Protein AF-D8PNC5-F1 (afdb_monomer)

Sequence (239 aa):
MPSDFATILNPPLTDLEAVNILLRLKHMPLAPPQSQLDAPGQLRAMQMARAQPPPPVHVPRRNAICVPRINTHKDLEIFAQPDPPCATQPIPSGVDLRALTRHYRLGPDAQELIYVRPPQEPPCQCIIETGGPCGLILADHEHLHAPRFGRGCPWEGCTFVLANDCMDTPQFFMDLHLKAMHFYDEPLCPLCYCSLLAAPPERRMLSLLEHYQSGWCTGLAKHAITHGLPVPKPRMPQA

Radius of gyration: 23.27 Å; Cα contacts (8 Å, |Δi|>4): 288; chains: 1; bounding box: 69×46×71 Å

Structure (mmCIF, N/CA/C/O backbone):
data_AF-D8PNC5-F1
#
_entry.id   AF-D8PNC5-F1
#
loop_
_atom_site.group_PDB
_atom_site.id
_atom_site.type_symbol
_atom_site.label_atom_id
_atom_site.label_alt_id
_atom_site.label_comp_id
_atom_site.label_asym_id
_atom_site.label_entity_id
_atom_site.label_seq_id
_atom_site.pdbx_PDB_ins_code
_atom_site.Cartn_x
_atom_site.Cartn_y
_atom_site.Cartn_z
_atom_site.occupancy
_atom_site.B_iso_or_equiv
_atom_site.auth_seq_id
_atom_site.auth_comp_id
_atom_site.auth_asym_id
_atom_site.auth_atom_id
_atom_site.pdbx_PDB_model_num
ATOM 1 N N . MET A 1 1 ? 44.791 -25.370 14.348 1.00 40.78 1 MET A N 1
ATOM 2 C CA . MET A 1 1 ? 44.468 -23.966 14.669 1.00 40.78 1 MET A CA 1
ATOM 3 C C . MET A 1 1 ? 43.448 -23.472 13.645 1.00 40.78 1 MET A C 1
ATOM 5 O O . MET A 1 1 ? 43.876 -23.022 12.590 1.00 40.78 1 MET A O 1
ATOM 9 N N . PRO A 1 2 ? 42.132 -23.648 13.857 1.00 38.38 2 PRO A N 1
ATOM 10 C CA . PRO A 1 2 ? 41.127 -23.025 13.005 1.00 38.38 2 PRO A CA 1
ATOM 11 C C . PRO A 1 2 ? 40.776 -21.638 13.561 1.00 38.38 2 PRO A C 1
ATOM 13 O O . PRO A 1 2 ? 40.614 -21.473 14.768 1.00 38.38 2 PRO A O 1
ATOM 16 N N . SER A 1 3 ? 40.718 -20.643 12.678 1.00 33.50 3 SER A N 1
ATOM 17 C CA . SER A 1 3 ? 40.223 -19.301 12.981 1.00 33.50 3 SER A CA 1
ATOM 18 C C . SER A 1 3 ? 38.772 -19.231 12.523 1.00 33.50 3 SER A C 1
ATOM 20 O O . SER A 1 3 ? 38.508 -19.224 11.322 1.00 33.50 3 SER A O 1
ATOM 22 N N . ASP A 1 4 ? 37.853 -19.192 13.481 1.00 35.78 4 ASP A N 1
ATOM 23 C CA . ASP A 1 4 ? 36.434 -18.932 13.259 1.00 35.78 4 ASP A CA 1
ATOM 24 C C . ASP A 1 4 ? 36.238 -17.455 12.886 1.00 35.78 4 ASP A C 1
ATOM 26 O O . ASP A 1 4 ? 36.445 -16.563 13.708 1.00 35.78 4 ASP A O 1
ATOM 30 N N . PHE A 1 5 ? 35.826 -17.184 11.647 1.00 32.00 5 PHE A N 1
ATOM 31 C CA . PHE A 1 5 ? 35.204 -15.913 11.281 1.00 32.00 5 PHE A CA 1
ATOM 32 C C . PHE A 1 5 ? 33.698 -16.140 11.189 1.00 32.00 5 PHE A C 1
ATOM 34 O O . PHE A 1 5 ? 33.184 -16.665 10.204 1.00 32.00 5 PHE A O 1
ATOM 41 N N . ALA A 1 6 ? 32.989 -15.746 12.244 1.00 29.88 6 ALA A N 1
ATOM 42 C CA . ALA A 1 6 ? 31.545 -15.611 12.220 1.00 29.88 6 ALA A CA 1
ATOM 43 C C . ALA A 1 6 ? 31.177 -14.417 11.326 1.00 29.88 6 ALA A C 1
ATOM 45 O O . ALA A 1 6 ? 31.356 -13.258 11.701 1.00 29.88 6 ALA A O 1
ATOM 46 N N . THR A 1 7 ? 30.670 -14.697 10.127 1.00 29.59 7 THR A N 1
ATOM 47 C CA . THR A 1 7 ? 29.980 -13.707 9.298 1.00 29.59 7 THR A CA 1
ATOM 48 C C . THR A 1 7 ? 28.674 -13.334 9.994 1.00 29.59 7 THR A C 1
ATOM 50 O O . THR A 1 7 ? 27.741 -14.133 10.061 1.00 29.59 7 THR A O 1
ATOM 53 N N . ILE A 1 8 ? 28.608 -12.118 10.533 1.00 26.69 8 ILE A N 1
ATOM 54 C CA . ILE A 1 8 ? 27.356 -11.509 10.980 1.00 26.69 8 ILE A CA 1
ATOM 55 C C . ILE A 1 8 ? 26.553 -11.197 9.714 1.00 26.69 8 ILE A C 1
ATOM 57 O O . ILE A 1 8 ? 26.797 -10.202 9.035 1.00 26.69 8 ILE A O 1
ATOM 61 N N . LEU A 1 9 ? 25.633 -12.091 9.357 1.00 26.77 9 LEU A N 1
ATOM 62 C CA . LEU A 1 9 ? 24.603 -11.814 8.365 1.00 26.77 9 LEU A CA 1
ATOM 63 C C . LEU A 1 9 ? 23.623 -10.819 8.994 1.00 26.77 9 LEU A C 1
ATOM 65 O O . LEU A 1 9 ? 22.852 -11.178 9.885 1.00 26.77 9 LEU A O 1
ATOM 69 N N . ASN A 1 10 ? 23.666 -9.566 8.543 1.00 30.22 10 ASN A N 1
ATOM 70 C CA . ASN A 1 10 ? 22.545 -8.654 8.739 1.00 30.22 10 ASN A CA 1
ATOM 71 C C . ASN A 1 10 ? 21.294 -9.299 8.112 1.00 30.22 10 ASN A C 1
ATOM 73 O O . ASN A 1 10 ? 21.394 -9.858 7.015 1.00 30.22 10 ASN A O 1
ATOM 77 N N . PRO A 1 11 ? 20.128 -9.279 8.783 1.00 30.38 11 PRO A N 1
ATOM 78 C CA . PRO A 1 11 ? 18.907 -9.798 8.183 1.00 30.38 11 PRO A CA 1
ATOM 79 C C . PRO A 1 11 ? 18.574 -8.994 6.912 1.00 30.38 11 PRO A C 1
ATOM 81 O O . PRO A 1 11 ? 18.802 -7.783 6.898 1.00 30.38 11 PRO A O 1
ATOM 84 N N . PRO A 1 12 ? 18.050 -9.634 5.850 1.00 37.53 12 PRO A N 1
ATOM 85 C CA . PRO A 1 12 ? 17.660 -8.924 4.639 1.00 37.53 12 PRO A CA 1
ATOM 86 C C . PRO A 1 12 ? 16.592 -7.880 4.981 1.00 37.53 12 PRO A C 1
ATOM 88 O O . PRO A 1 12 ? 15.591 -8.206 5.627 1.00 37.53 12 PRO A O 1
ATOM 91 N N . LEU A 1 13 ? 16.830 -6.634 4.555 1.00 40.56 13 LEU A N 1
ATOM 92 C CA . LEU A 1 13 ? 15.819 -5.578 4.513 1.00 40.56 13 LEU A CA 1
ATOM 93 C C . LEU A 1 13 ? 14.588 -6.149 3.811 1.00 40.56 13 LEU A C 1
ATOM 95 O O . LEU A 1 13 ? 14.689 -6.739 2.735 1.00 40.56 13 LEU A O 1
ATOM 99 N N . THR A 1 14 ? 13.434 -6.041 4.457 1.00 46.47 14 THR A N 1
ATOM 100 C CA . THR A 1 14 ? 12.192 -6.553 3.871 1.00 46.47 14 THR A CA 1
ATOM 101 C C . THR A 1 14 ? 11.790 -5.663 2.697 1.00 46.47 14 THR A C 1
ATOM 103 O O . THR A 1 14 ? 11.956 -4.446 2.777 1.00 46.47 14 THR A O 1
ATOM 106 N N . ASP A 1 15 ? 11.207 -6.245 1.645 1.00 46.06 15 ASP A N 1
ATOM 107 C CA . ASP A 1 15 ? 10.650 -5.563 0.459 1.00 46.06 15 ASP A CA 1
ATOM 108 C C . ASP A 1 15 ? 9.879 -4.265 0.794 1.00 46.06 15 ASP A C 1
ATOM 110 O O . ASP A 1 15 ? 9.833 -3.286 0.053 1.00 46.06 15 ASP A O 1
ATOM 114 N N . LEU A 1 16 ? 9.303 -4.193 1.985 1.00 43.66 16 LEU A N 1
ATOM 115 C CA . LEU A 1 16 ? 8.552 -3.049 2.459 1.00 43.66 16 LEU A CA 1
ATOM 116 C C . LEU A 1 16 ? 9.379 -1.805 2.849 1.00 43.66 16 LEU A C 1
ATOM 118 O O . LEU A 1 16 ? 8.904 -0.676 2.695 1.00 43.66 16 LEU A O 1
ATOM 122 N N . GLU A 1 17 ? 10.594 -1.966 3.372 1.00 44.94 17 GLU A N 1
ATOM 123 C CA . GLU A 1 17 ? 11.463 -0.827 3.722 1.00 44.94 17 GLU A CA 1
ATOM 124 C C . GLU A 1 17 ? 11.946 -0.103 2.466 1.00 44.94 17 GLU A C 1
ATOM 126 O O . GLU A 1 17 ? 12.072 1.123 2.440 1.00 44.94 17 GLU A O 1
ATOM 131 N N . ALA A 1 18 ? 12.099 -0.851 1.383 1.00 46.03 18 ALA A N 1
ATOM 132 C CA . ALA A 1 18 ? 12.511 -0.319 0.107 1.00 46.03 18 ALA A CA 1
ATOM 133 C C . ALA A 1 18 ? 11.329 0.247 -0.723 1.00 46.03 18 ALA A C 1
ATOM 135 O O . ALA A 1 18 ? 11.490 1.187 -1.499 1.00 46.03 18 ALA A O 1
ATOM 136 N N . VAL A 1 19 ? 10.078 -0.146 -0.461 1.00 49.47 19 VAL A N 1
ATOM 137 C CA . VAL A 1 19 ? 8.928 0.664 -0.918 1.00 49.47 19 VAL A CA 1
ATOM 138 C C . VAL A 1 19 ? 8.974 2.058 -0.270 1.00 49.47 19 VAL A C 1
ATOM 140 O O . VAL A 1 19 ? 8.856 3.063 -0.964 1.00 49.47 19 VAL A O 1
ATOM 143 N N . ASN A 1 20 ? 9.240 2.150 1.039 1.00 47.78 20 ASN A N 1
ATOM 144 C CA . ASN A 1 20 ? 9.309 3.428 1.770 1.00 47.78 20 ASN A CA 1
ATOM 145 C C . ASN A 1 20 ? 10.406 4.389 1.282 1.00 47.78 20 ASN A C 1
ATOM 147 O O . ASN A 1 20 ? 10.223 5.607 1.328 1.00 47.78 20 ASN A O 1
ATOM 151 N N . ILE A 1 21 ? 11.542 3.876 0.816 1.00 49.84 21 ILE A N 1
ATOM 152 C CA . ILE A 1 21 ? 12.655 4.714 0.351 1.00 49.84 21 ILE A CA 1
ATOM 153 C C . ILE A 1 21 ? 12.373 5.301 -1.048 1.00 49.84 21 ILE A C 1
ATOM 155 O O . ILE A 1 21 ? 12.606 6.492 -1.257 1.00 49.84 21 ILE A O 1
ATOM 159 N N . LEU A 1 22 ? 11.744 4.556 -1.968 1.00 49.19 22 LEU A N 1
ATOM 160 C CA . LEU A 1 22 ? 11.297 5.113 -3.260 1.00 49.19 22 LEU A CA 1
ATOM 161 C C . LEU A 1 22 ? 10.247 6.217 -3.108 1.00 49.19 22 LEU A C 1
ATOM 163 O O . LEU A 1 22 ? 10.222 7.169 -3.890 1.00 49.19 22 LEU A O 1
ATOM 167 N N . LEU A 1 23 ? 9.419 6.118 -2.069 1.00 48.72 23 LEU A N 1
ATOM 168 C CA . LEU A 1 23 ? 8.397 7.109 -1.733 1.00 48.72 23 LEU A CA 1
ATOM 169 C C . LEU A 1 23 ? 8.986 8.439 -1.257 1.00 48.72 23 LEU A C 1
ATOM 171 O O . LEU A 1 23 ? 8.423 9.496 -1.539 1.00 48.72 23 LEU A O 1
ATOM 175 N N . ARG A 1 24 ? 10.143 8.412 -0.587 1.00 48.53 24 ARG A N 1
ATOM 176 C CA . ARG A 1 24 ? 10.844 9.627 -0.142 1.00 48.53 24 ARG A CA 1
ATOM 177 C C . ARG A 1 24 ? 11.562 10.344 -1.285 1.00 48.53 24 ARG A C 1
ATOM 179 O O . ARG A 1 24 ? 11.621 11.572 -1.288 1.00 48.53 24 ARG A O 1
ATOM 186 N N . LEU A 1 25 ? 12.047 9.604 -2.283 1.00 45.41 25 LEU A N 1
ATOM 187 C CA . LEU A 1 25 ? 12.831 10.162 -3.391 1.00 45.41 25 LEU A CA 1
ATOM 188 C C . LEU A 1 25 ? 12.015 11.032 -4.360 1.00 45.41 25 LEU A C 1
ATOM 190 O O . LEU A 1 25 ? 12.584 11.909 -5.005 1.00 45.41 25 LEU A O 1
ATOM 194 N N . LYS A 1 26 ? 10.687 10.869 -4.440 1.00 45.03 26 LYS A N 1
ATOM 195 C CA . LYS A 1 26 ? 9.853 11.734 -5.292 1.00 45.03 26 LYS A CA 1
ATOM 196 C C . LYS A 1 26 ? 9.687 13.161 -4.744 1.00 45.03 26 LYS A C 1
ATOM 198 O O . LYS A 1 26 ? 9.336 14.034 -5.536 1.00 45.03 26 LYS A O 1
ATOM 203 N N . HIS A 1 27 ? 9.880 13.424 -3.440 1.00 41.47 27 HIS A N 1
ATOM 204 C CA . HIS A 1 27 ? 9.401 14.666 -2.789 1.00 41.47 27 HIS A CA 1
ATOM 205 C C . HIS A 1 27 ? 10.385 15.378 -1.825 1.00 41.47 27 HIS A C 1
ATOM 207 O O . HIS A 1 27 ? 9.940 16.215 -1.042 1.00 41.47 27 HIS A O 1
ATOM 213 N N . MET A 1 28 ? 11.703 15.134 -1.853 1.00 32.69 28 MET A N 1
ATOM 214 C CA . MET A 1 28 ? 12.630 15.904 -0.995 1.00 32.69 28 MET A CA 1
ATOM 215 C C . MET A 1 28 ? 13.167 17.191 -1.658 1.00 32.69 28 MET A C 1
ATOM 217 O O . MET A 1 28 ? 13.898 17.100 -2.646 1.00 32.69 28 MET A O 1
ATOM 221 N N . PRO A 1 29 ? 12.908 18.392 -1.092 1.00 35.53 29 PRO A N 1
ATOM 222 C CA . PRO A 1 29 ? 13.783 19.545 -1.273 1.00 35.53 29 PRO A CA 1
ATOM 223 C C . PRO A 1 29 ? 15.078 19.358 -0.462 1.00 35.53 29 PRO A C 1
ATOM 225 O O . PRO A 1 29 ? 15.062 18.857 0.663 1.00 35.53 29 PRO A O 1
ATOM 228 N N . LEU A 1 30 ? 16.204 19.767 -1.053 1.00 32.06 30 LEU A N 1
ATOM 229 C CA . LEU A 1 30 ? 17.549 19.707 -0.472 1.00 32.06 30 LEU A CA 1
ATOM 230 C C . LEU A 1 30 ? 17.617 20.511 0.838 1.00 32.06 30 LEU A C 1
ATOM 232 O O . LEU A 1 30 ? 17.570 21.740 0.811 1.00 32.06 30 LEU A O 1
ATOM 236 N N . ALA A 1 31 ? 17.774 19.828 1.973 1.00 35.50 31 ALA A N 1
ATOM 237 C CA . ALA A 1 31 ? 18.143 20.448 3.244 1.00 35.50 31 ALA A CA 1
ATOM 238 C C . ALA A 1 31 ? 19.619 20.141 3.578 1.00 35.50 31 ALA A C 1
ATOM 240 O O . ALA A 1 31 ? 20.079 19.025 3.318 1.00 35.50 31 ALA A O 1
ATOM 241 N N . PRO A 1 32 ? 20.375 21.112 4.126 1.00 34.09 32 PRO A N 1
ATOM 242 C CA . PRO A 1 32 ? 21.800 20.964 4.408 1.00 34.09 32 PRO A CA 1
ATOM 243 C C . PRO A 1 32 ? 22.071 20.134 5.679 1.00 34.09 32 PRO A C 1
ATOM 245 O O . PRO A 1 32 ? 21.185 19.978 6.522 1.00 34.09 32 PRO A O 1
ATOM 248 N N . PRO A 1 33 ? 23.304 19.613 5.837 1.00 33.41 33 PRO A N 1
ATOM 249 C CA . PRO A 1 33 ? 23.651 18.685 6.905 1.00 33.41 33 PRO A CA 1
ATOM 250 C C . PRO A 1 33 ? 23.855 19.421 8.234 1.00 33.41 33 PRO A C 1
ATOM 252 O O . PRO A 1 33 ? 24.500 20.469 8.280 1.00 33.41 33 PRO A O 1
ATOM 255 N N . GLN A 1 34 ? 23.349 18.845 9.326 1.00 33.72 34 GLN A N 1
ATOM 256 C CA . GLN A 1 34 ? 23.715 19.248 10.683 1.00 33.72 34 GLN A CA 1
ATOM 257 C C . GLN A 1 34 ? 24.584 18.181 11.347 1.00 33.72 34 GLN A C 1
ATOM 259 O O . GLN A 1 34 ? 24.290 16.986 11.311 1.00 33.72 34 GLN A O 1
ATOM 264 N N . SER A 1 35 ? 25.682 18.675 11.913 1.00 35.16 35 SER A N 1
ATOM 265 C CA . SER A 1 35 ? 26.776 17.943 12.533 1.00 35.16 35 SER A CA 1
ATOM 266 C C . SER A 1 35 ? 26.461 17.446 13.949 1.00 35.16 35 SER A C 1
ATOM 268 O O . SER A 1 35 ? 25.559 17.922 14.631 1.00 35.16 35 SER A O 1
ATOM 270 N N . GLN A 1 36 ? 27.269 16.463 14.330 1.00 35.16 36 GLN A N 1
ATOM 271 C CA . GLN A 1 36 ? 27.271 15.581 15.494 1.00 35.16 36 GLN A CA 1
ATOM 272 C C . GLN A 1 36 ? 27.584 16.198 16.881 1.00 35.16 36 GLN A C 1
ATOM 274 O O . GLN A 1 36 ? 28.245 17.227 16.953 1.00 35.16 36 GLN A O 1
ATOM 279 N N . LEU A 1 37 ? 27.233 15.394 17.913 1.00 37.38 37 LEU A N 1
ATOM 280 C CA . LEU A 1 37 ? 27.895 15.128 19.223 1.00 37.38 37 LEU A CA 1
ATOM 281 C C . LEU A 1 37 ? 27.995 16.297 20.242 1.00 37.38 37 LEU A C 1
ATOM 283 O O . LEU A 1 37 ? 28.132 17.446 19.863 1.00 37.38 37 LEU A O 1
ATOM 287 N N . ASP A 1 38 ? 27.842 16.136 21.566 1.00 31.34 38 ASP A N 1
ATOM 288 C CA . ASP A 1 38 ? 28.253 15.083 22.511 1.00 31.34 38 ASP A CA 1
ATOM 289 C C . ASP A 1 38 ? 27.341 15.018 23.764 1.00 31.34 38 ASP A C 1
ATOM 291 O O . ASP A 1 38 ? 26.780 16.033 24.177 1.00 31.34 38 ASP A O 1
ATOM 295 N N . ALA A 1 39 ? 27.270 13.849 24.425 1.00 35.12 39 ALA A N 1
ATOM 296 C CA . ALA A 1 39 ? 27.772 13.626 25.802 1.00 35.12 39 ALA A CA 1
ATOM 297 C C . ALA A 1 39 ? 27.144 12.378 26.486 1.00 35.12 39 ALA A C 1
ATOM 299 O O . ALA A 1 39 ? 25.928 12.184 26.431 1.00 35.12 39 ALA A O 1
ATOM 300 N N . PRO A 1 40 ? 27.945 11.550 27.191 1.00 46.00 40 PRO A N 1
ATOM 301 C CA . PRO A 1 40 ? 27.490 10.378 27.936 1.00 46.00 40 PRO A CA 1
ATOM 302 C C . PRO A 1 40 ? 27.309 10.667 29.437 1.00 46.00 40 PRO A C 1
ATOM 304 O O . PRO A 1 40 ? 28.086 11.406 30.038 1.00 46.00 40 PRO A O 1
ATOM 307 N N . GLY A 1 41 ? 26.358 9.987 30.087 1.00 37.00 41 GLY A N 1
ATOM 308 C CA . GLY A 1 41 ? 26.377 9.849 31.546 1.00 37.00 41 GLY A CA 1
ATOM 309 C C . GLY A 1 41 ? 25.032 9.558 32.206 1.00 37.00 41 GLY A C 1
ATOM 310 O O . GLY A 1 41 ? 24.187 10.437 32.289 1.00 37.00 41 GLY A O 1
ATOM 311 N N . GLN A 1 42 ? 24.902 8.346 32.757 1.00 39.09 42 GLN A N 1
ATOM 312 C CA . GLN A 1 42 ? 24.491 8.034 34.143 1.00 39.09 42 GLN A CA 1
ATOM 313 C C . GLN A 1 42 ? 23.686 6.728 34.222 1.00 39.09 42 GLN A C 1
ATOM 315 O O . GLN A 1 42 ? 22.461 6.695 34.180 1.00 39.09 42 GLN A O 1
ATOM 320 N N . LEU A 1 43 ? 24.423 5.633 34.422 1.00 43.75 43 LEU A N 1
ATOM 321 C CA . LEU A 1 43 ? 23.922 4.412 35.045 1.00 43.75 43 LEU A CA 1
ATOM 322 C C . LEU A 1 43 ? 23.712 4.684 36.540 1.00 43.75 43 LEU A C 1
ATOM 324 O O . LEU A 1 43 ? 24.680 4.857 37.283 1.00 43.75 43 LEU A O 1
ATOM 328 N N . ARG A 1 44 ? 22.458 4.680 37.001 1.00 48.66 44 ARG A N 1
ATOM 329 C CA . ARG A 1 44 ? 22.149 4.511 38.424 1.00 48.66 44 ARG A CA 1
ATOM 330 C C . ARG A 1 44 ? 20.940 3.603 38.619 1.00 48.66 44 ARG A C 1
ATOM 332 O O . ARG A 1 44 ? 19.891 3.775 38.012 1.00 48.66 44 ARG A O 1
ATOM 339 N N . ALA A 1 45 ? 21.166 2.605 39.460 1.00 43.75 45 ALA A N 1
ATOM 340 C CA . ALA A 1 45 ? 20.272 1.525 39.826 1.00 43.75 45 ALA A CA 1
ATOM 341 C C . ALA A 1 45 ? 19.055 1.988 40.643 1.00 43.75 45 ALA A C 1
ATOM 343 O O . ALA A 1 45 ? 19.231 2.721 41.611 1.00 43.75 45 ALA A O 1
ATOM 344 N N . MET A 1 46 ? 17.870 1.449 40.332 1.00 45.56 46 MET A N 1
ATOM 345 C CA . MET A 1 46 ? 16.781 1.160 41.282 1.00 45.56 46 MET A CA 1
ATOM 346 C C . MET A 1 46 ? 16.057 -0.098 40.769 1.00 45.56 46 MET A C 1
ATOM 348 O O . MET A 1 46 ? 15.513 -0.112 39.674 1.00 45.56 46 MET A O 1
ATOM 352 N N . GLN A 1 47 ? 16.345 -1.256 41.361 1.00 50.03 47 GLN A N 1
ATOM 353 C CA . GLN A 1 47 ? 15.557 -1.889 42.426 1.00 50.03 47 GLN A CA 1
ATOM 354 C C . GLN A 1 47 ? 14.201 -2.430 41.957 1.00 50.03 47 GLN A C 1
ATOM 356 O O . GLN A 1 47 ? 13.276 -1.704 41.609 1.00 50.03 47 GLN A O 1
ATOM 361 N N . MET A 1 48 ? 14.121 -3.761 41.994 1.00 50.34 48 MET A N 1
ATOM 362 C CA . MET A 1 48 ? 12.945 -4.563 41.704 1.00 50.34 48 MET A CA 1
ATOM 363 C C . MET A 1 48 ? 11.815 -4.267 42.693 1.00 50.34 48 MET A C 1
ATOM 365 O O . MET A 1 48 ? 11.884 -4.661 43.855 1.00 50.34 48 MET A O 1
ATOM 369 N N . ALA A 1 49 ? 10.734 -3.673 42.197 1.00 45.81 49 ALA A N 1
ATOM 370 C CA . ALA A 1 49 ? 9.409 -3.840 42.771 1.00 45.81 49 ALA A CA 1
ATOM 371 C C . ALA A 1 49 ? 8.610 -4.739 41.820 1.00 45.81 49 ALA A C 1
ATOM 373 O O . ALA A 1 49 ? 8.258 -4.337 40.711 1.00 45.81 49 ALA A O 1
ATOM 374 N N . ARG A 1 50 ? 8.353 -5.986 42.232 1.00 49.00 50 ARG A N 1
ATOM 375 C CA . ARG A 1 50 ? 7.357 -6.852 41.587 1.00 49.00 50 ARG A CA 1
ATOM 376 C C . ARG A 1 50 ? 5.988 -6.194 41.764 1.00 49.00 50 ARG A C 1
ATOM 378 O O . ARG A 1 50 ? 5.338 -6.390 42.786 1.00 49.00 50 ARG A O 1
ATOM 385 N N . ALA A 1 51 ? 5.570 -5.405 40.780 1.00 52.16 51 ALA A N 1
ATOM 386 C CA . ALA A 1 51 ? 4.188 -4.977 40.662 1.00 52.16 51 ALA A CA 1
ATOM 387 C C . ALA A 1 51 ? 3.335 -6.233 40.444 1.00 52.16 51 ALA A C 1
ATOM 389 O O . ALA A 1 51 ? 3.521 -6.957 39.463 1.00 52.16 51 ALA A O 1
ATOM 390 N N . GLN A 1 52 ? 2.440 -6.526 41.386 1.00 59.81 52 GLN A N 1
ATOM 391 C CA . GLN A 1 52 ? 1.364 -7.470 41.118 1.00 59.81 52 GLN A CA 1
ATOM 392 C C . GLN A 1 52 ? 0.593 -6.965 39.890 1.00 59.81 52 GLN A C 1
ATOM 394 O O . GLN A 1 52 ? 0.351 -5.757 39.795 1.00 59.81 52 GLN A O 1
ATOM 399 N N . PRO A 1 53 ? 0.233 -7.844 38.937 1.00 62.31 53 PRO A N 1
ATOM 400 C CA . PRO A 1 53 ? -0.623 -7.435 37.839 1.00 62.31 53 PRO A CA 1
ATOM 401 C C . PRO A 1 53 ? -1.915 -6.863 38.441 1.00 62.31 53 PRO A C 1
ATOM 403 O O . PRO A 1 53 ? -2.458 -7.467 39.373 1.00 62.31 53 PRO A O 1
ATOM 406 N N . PRO A 1 54 ? -2.391 -5.698 37.970 1.00 62.16 54 PRO A N 1
ATOM 407 C CA . PRO A 1 54 ? -3.652 -5.155 38.444 1.00 62.16 54 PRO A CA 1
ATOM 408 C C . PRO A 1 54 ? -4.753 -6.214 38.267 1.00 62.16 54 PRO A C 1
ATOM 410 O O . PRO A 1 54 ? -4.710 -6.979 37.294 1.00 62.16 54 PRO A O 1
ATOM 413 N N . PRO A 1 55 ? -5.719 -6.298 39.200 1.00 65.50 55 PRO A N 1
ATOM 414 C CA . PRO A 1 55 ? -6.832 -7.227 39.079 1.00 65.50 55 PRO A CA 1
ATOM 415 C C . PRO A 1 55 ? -7.519 -7.034 37.718 1.00 65.50 55 PRO A C 1
ATOM 417 O O . PRO A 1 55 ? -7.570 -5.901 37.227 1.00 65.50 55 PRO A O 1
ATOM 420 N N . PRO A 1 56 ? -8.044 -8.106 37.094 1.00 64.31 56 PRO A N 1
ATOM 421 C CA . PRO A 1 56 ? -8.732 -7.999 35.818 1.00 64.31 56 PRO A CA 1
ATOM 422 C C . PRO A 1 56 ? -9.842 -6.960 35.948 1.00 64.31 56 PRO A C 1
ATOM 424 O O . PRO A 1 56 ? -10.795 -7.151 36.706 1.00 64.31 56 PRO A O 1
ATOM 427 N N . VAL A 1 57 ? -9.707 -5.841 35.237 1.00 55.22 57 VAL A N 1
ATOM 428 C CA . VAL A 1 57 ? -10.778 -4.854 35.150 1.00 55.22 57 VAL A CA 1
ATOM 429 C C . VAL A 1 57 ? -11.932 -5.566 34.467 1.00 55.22 57 VAL A C 1
ATOM 431 O O . VAL A 1 57 ? -11.869 -5.892 33.280 1.00 55.22 57 VAL A O 1
ATOM 434 N N . HIS A 1 58 ? -12.968 -5.873 35.242 1.00 47.06 58 HIS A N 1
ATOM 435 C CA . HIS A 1 58 ? -14.200 -6.432 34.726 1.00 47.06 58 HIS A CA 1
ATOM 436 C C . HIS A 1 58 ? -14.876 -5.317 33.934 1.00 47.06 58 HIS A C 1
ATOM 438 O O . HIS A 1 58 ? -15.607 -4.499 34.484 1.00 47.06 58 HIS A O 1
ATOM 444 N N . VAL A 1 59 ? -14.541 -5.223 32.645 1.00 50.66 59 VAL A N 1
ATOM 445 C CA . VAL A 1 59 ? -15.206 -4.307 31.726 1.00 50.66 59 VAL A CA 1
ATOM 446 C C . VAL A 1 59 ? -16.650 -4.797 31.660 1.00 50.66 59 VAL A C 1
ATOM 448 O O . VAL A 1 59 ? -16.874 -5.925 31.203 1.00 50.66 59 VAL A O 1
ATOM 451 N N . PRO A 1 60 ? -17.632 -4.028 32.167 1.00 45.00 60 PRO A N 1
ATOM 452 C CA . PRO A 1 60 ? -19.016 -4.427 32.033 1.00 45.00 60 PRO A CA 1
ATOM 453 C C . PRO A 1 60 ? -19.260 -4.658 30.547 1.00 45.00 60 PRO A C 1
ATOM 455 O O . PRO A 1 60 ? -18.871 -3.821 29.729 1.00 45.00 60 PRO A O 1
ATOM 458 N N . ARG A 1 61 ? -19.874 -5.800 30.204 1.00 48.59 61 ARG A N 1
ATOM 459 C CA . ARG A 1 61 ? -20.475 -6.059 28.888 1.00 48.59 61 ARG A CA 1
ATOM 460 C C . ARG A 1 61 ? -21.557 -4.998 28.665 1.00 48.59 61 ARG A C 1
ATOM 462 O O . ARG A 1 61 ? -22.745 -5.276 28.777 1.00 48.59 61 ARG A O 1
ATOM 469 N N . ARG A 1 62 ? -21.157 -3.748 28.436 1.00 50.16 62 ARG A N 1
ATOM 470 C CA . ARG A 1 62 ? -22.035 -2.695 27.960 1.00 50.16 62 ARG A CA 1
ATOM 471 C C . ARG A 1 62 ? -22.509 -3.187 26.607 1.00 50.16 62 ARG A C 1
ATOM 473 O O . ARG A 1 62 ? -21.684 -3.413 25.729 1.00 50.16 62 ARG A O 1
ATOM 480 N N . ASN A 1 63 ? -23.814 -3.458 26.565 1.00 46.84 63 ASN A N 1
ATOM 481 C CA . ASN A 1 63 ? -24.718 -3.466 25.423 1.00 46.84 63 ASN A CA 1
ATOM 482 C C . ASN A 1 63 ? -24.005 -3.703 24.109 1.00 46.84 63 ASN A C 1
ATOM 484 O O . ASN A 1 63 ? -23.321 -2.780 23.691 1.00 46.84 63 ASN A O 1
ATOM 488 N N . ALA A 1 64 ? -24.196 -4.884 23.499 1.00 50.03 64 ALA A N 1
ATOM 489 C CA . ALA A 1 64 ? -23.769 -5.226 22.141 1.00 50.03 64 ALA A CA 1
ATOM 490 C C . ALA A 1 64 ? -23.592 -3.954 21.306 1.00 50.03 64 ALA A C 1
ATOM 492 O O . ALA A 1 64 ? -24.570 -3.395 20.806 1.00 50.03 64 ALA A O 1
ATOM 493 N N . ILE A 1 65 ? -22.363 -3.423 21.316 1.00 56.62 65 ILE A N 1
ATOM 494 C CA . ILE A 1 65 ? -22.105 -2.096 20.779 1.00 56.62 65 ILE A CA 1
ATOM 495 C C . ILE A 1 65 ? -22.411 -2.271 19.312 1.00 56.62 65 ILE A C 1
ATOM 497 O O . ILE A 1 65 ? -21.852 -3.168 18.679 1.00 56.62 65 ILE A O 1
ATOM 501 N N . CYS A 1 66 ? -23.380 -1.505 18.816 1.00 64.31 66 CYS A N 1
ATOM 502 C CA . CYS A 1 66 ? -23.747 -1.532 17.416 1.00 64.31 66 CYS A CA 1
ATOM 503 C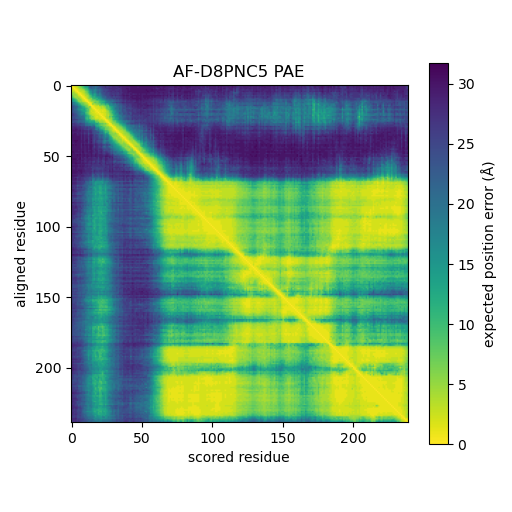 C . CYS A 1 66 ? -22.490 -1.115 16.657 1.00 64.31 66 CYS A C 1
ATOM 505 O O . CYS A 1 66 ? -22.133 0.062 16.623 1.00 64.31 66 CYS A O 1
ATOM 507 N N . VAL A 1 67 ? -21.747 -2.113 16.187 1.00 70.44 67 VAL A N 1
ATOM 508 C CA . VAL A 1 67 ? -20.459 -1.915 15.549 1.00 70.44 67 VAL A CA 1
ATOM 509 C C . VAL A 1 67 ? -20.719 -1.028 14.335 1.00 70.44 67 VAL A C 1
ATOM 511 O O . VAL A 1 67 ? -21.537 -1.410 13.489 1.00 70.44 67 VAL A O 1
ATOM 514 N N . PRO A 1 68 ? -20.067 0.144 14.230 1.00 77.44 68 PRO A N 1
ATOM 515 C CA . PRO A 1 68 ? -20.251 1.004 13.077 1.00 77.44 68 PRO A CA 1
ATOM 516 C C . PRO A 1 68 ? -19.932 0.207 11.813 1.00 77.44 68 PRO A C 1
ATOM 518 O O . PRO A 1 68 ? -18.885 -0.439 11.716 1.00 77.44 68 PRO A O 1
ATOM 521 N N . ARG A 1 69 ? -20.837 0.230 10.832 1.00 88.25 69 ARG A N 1
ATOM 522 C CA . ARG A 1 69 ? -20.536 -0.332 9.514 1.00 88.25 69 ARG A CA 1
ATOM 523 C C . ARG A 1 69 ? -19.490 0.557 8.852 1.00 88.25 69 ARG A C 1
ATOM 525 O O . ARG A 1 69 ? -19.802 1.665 8.441 1.00 88.25 69 ARG A O 1
ATOM 532 N N . ILE A 1 70 ? -18.266 0.053 8.743 1.00 92.62 70 ILE A N 1
ATOM 533 C CA . ILE A 1 70 ? -17.181 0.722 8.025 1.00 92.62 70 ILE A CA 1
ATOM 534 C C . ILE A 1 70 ? -17.293 0.336 6.549 1.00 92.62 70 ILE A C 1
ATOM 536 O O . ILE A 1 70 ? -17.045 -0.814 6.194 1.00 92.62 70 ILE A O 1
ATOM 540 N N . ASN A 1 71 ? -17.647 1.265 5.671 1.00 91.69 71 ASN A N 1
ATOM 541 C CA . ASN A 1 71 ? -17.688 1.030 4.223 1.00 91.69 71 ASN A CA 1
ATOM 542 C C . ASN A 1 71 ? -16.662 1.887 3.484 1.00 91.69 71 ASN A C 1
ATOM 544 O O . ASN A 1 71 ? -16.102 1.461 2.478 1.00 91.69 71 ASN A O 1
ATOM 548 N N . THR A 1 72 ? -16.389 3.074 4.008 1.00 92.81 72 THR A N 1
ATOM 549 C CA . THR A 1 72 ? -15.525 4.086 3.414 1.00 92.81 72 THR A CA 1
ATOM 550 C C . THR A 1 72 ? -14.465 4.535 4.415 1.00 92.81 72 THR A C 1
ATOM 552 O O . THR A 1 72 ? -14.574 4.290 5.614 1.00 92.81 72 THR A O 1
ATOM 555 N N . HIS A 1 73 ? -13.424 5.215 3.932 1.00 90.94 73 HIS A N 1
ATOM 556 C CA . HIS A 1 73 ? -12.409 5.804 4.809 1.00 90.94 73 HIS A CA 1
ATOM 557 C C . HIS A 1 73 ? -13.001 6.883 5.728 1.00 90.94 73 HIS A C 1
ATOM 559 O O . HIS A 1 73 ? -12.559 6.997 6.863 1.00 90.94 73 HIS A O 1
ATOM 565 N N . LYS A 1 74 ? -14.027 7.627 5.283 1.00 92.12 74 LYS A N 1
ATOM 566 C CA . LYS A 1 74 ? -14.699 8.656 6.097 1.00 92.12 74 LYS A CA 1
ATOM 567 C C . LYS A 1 74 ? -15.334 8.078 7.355 1.00 92.12 74 LYS A C 1
ATOM 569 O O . LYS A 1 74 ? -15.311 8.713 8.400 1.00 92.12 74 LYS A O 1
ATOM 574 N N . ASP A 1 75 ? -15.817 6.839 7.285 1.00 94.19 75 ASP A N 1
ATOM 575 C CA . ASP A 1 75 ? -16.393 6.153 8.446 1.00 94.19 75 ASP A CA 1
ATOM 576 C C . ASP A 1 75 ? -15.360 5.934 9.562 1.00 94.19 75 ASP A C 1
ATOM 578 O O . ASP A 1 75 ? -15.733 5.665 10.702 1.00 94.19 75 ASP A O 1
ATOM 582 N N . LEU A 1 76 ? -14.061 6.055 9.257 1.00 95.50 76 LEU A N 1
ATOM 583 C CA . LEU A 1 76 ? -13.002 5.945 10.251 1.00 95.50 76 LEU A CA 1
ATOM 584 C C . LEU A 1 76 ? -12.826 7.219 11.087 1.00 95.50 76 LEU A C 1
ATOM 586 O O . LEU A 1 76 ? -12.287 7.129 12.186 1.00 95.50 76 LEU A O 1
ATOM 590 N N . GLU A 1 77 ? -13.323 8.379 10.641 1.00 94.50 77 GLU A N 1
ATOM 591 C CA . GLU A 1 77 ? -13.206 9.660 11.364 1.00 94.50 77 GLU A CA 1
ATOM 592 C C . GLU A 1 77 ? -13.768 9.584 12.790 1.00 94.50 77 GLU A C 1
ATOM 594 O O . GLU A 1 77 ? -13.234 10.207 13.709 1.00 94.50 77 GLU A O 1
ATOM 599 N N . ILE A 1 78 ? -14.798 8.760 13.010 1.00 94.75 78 ILE A N 1
ATOM 600 C CA . ILE A 1 78 ? -15.391 8.551 14.335 1.00 94.75 78 ILE A CA 1
ATOM 601 C C . ILE A 1 78 ? -14.383 7.981 15.348 1.00 94.75 78 ILE A C 1
ATOM 603 O O . ILE A 1 78 ? -14.462 8.279 16.536 1.00 94.75 78 ILE A O 1
ATOM 607 N N . PHE A 1 79 ? -13.385 7.215 14.893 1.00 95.19 79 PHE A N 1
ATOM 608 C CA . PHE A 1 79 ? -12.335 6.661 15.753 1.00 95.19 79 PHE A CA 1
ATOM 609 C C . PHE A 1 79 ? -11.255 7.690 16.118 1.00 95.19 79 PHE A C 1
ATOM 611 O O . PHE A 1 79 ? -10.422 7.429 16.984 1.00 95.19 79 PHE A O 1
ATOM 618 N N . ALA A 1 80 ? -11.248 8.869 15.489 1.00 94.56 80 ALA A N 1
ATOM 619 C CA . ALA A 1 80 ? -10.373 9.969 15.886 1.00 94.56 80 ALA A CA 1
ATOM 620 C C . ALA A 1 80 ? -10.957 10.804 17.044 1.00 94.56 80 ALA A C 1
ATOM 622 O O . ALA A 1 80 ? -10.209 11.537 17.701 1.00 94.56 80 ALA A O 1
ATOM 623 N N . GLN A 1 81 ? -12.264 10.681 17.314 1.00 93.50 81 GLN A N 1
ATOM 624 C CA . GLN A 1 81 ? -12.984 11.473 18.314 1.00 93.50 81 GLN A CA 1
ATOM 625 C C . GLN A 1 81 ? -12.545 11.158 19.761 1.00 93.50 81 GLN A C 1
ATOM 627 O O . GLN A 1 81 ? -11.935 10.116 20.010 1.00 93.50 81 GLN A O 1
ATOM 632 N N . PRO A 1 82 ? -12.829 12.050 20.736 1.00 93.31 82 PRO A N 1
ATOM 633 C CA . PRO A 1 82 ? -12.495 11.820 22.145 1.00 93.31 82 PRO A CA 1
ATOM 634 C C . PRO A 1 82 ? -13.202 10.611 22.774 1.00 93.31 82 PRO A C 1
ATOM 636 O O . PRO A 1 82 ? -12.619 9.971 23.645 1.00 93.31 82 PRO A O 1
ATOM 639 N N . ASP A 1 83 ? -14.423 10.302 22.327 1.00 93.38 83 ASP A N 1
ATOM 640 C CA . ASP A 1 83 ? -15.231 9.171 22.806 1.00 93.38 83 ASP A CA 1
ATOM 641 C C . ASP A 1 83 ? -15.580 8.233 21.635 1.00 93.38 83 ASP A C 1
ATOM 643 O O . ASP A 1 83 ? -16.685 8.289 21.088 1.00 93.38 83 ASP A O 1
ATOM 647 N N . PRO A 1 84 ? -14.610 7.435 21.150 1.00 93.75 84 PRO A N 1
ATOM 648 C CA . PRO A 1 84 ? -14.829 6.548 20.019 1.00 93.75 84 PRO A CA 1
ATOM 649 C C . PRO A 1 84 ? -15.749 5.377 20.407 1.00 93.75 84 PRO A C 1
ATOM 651 O O . PRO A 1 84 ? -15.737 4.917 21.551 1.00 93.75 84 PRO A O 1
ATOM 654 N N . PRO A 1 85 ? -16.498 4.800 19.449 1.00 91.81 85 PRO A N 1
ATOM 655 C CA . PRO A 1 85 ? -17.463 3.731 19.725 1.00 91.81 85 PRO A CA 1
ATOM 656 C C . PRO A 1 85 ? -16.814 2.432 20.231 1.00 91.81 85 PRO A C 1
ATOM 658 O O . PRO A 1 85 ? -17.500 1.556 20.751 1.00 91.81 85 PRO A O 1
ATOM 661 N N . CYS A 1 86 ? -15.499 2.280 20.083 1.00 92.38 86 CYS A N 1
ATOM 662 C CA . CYS A 1 86 ? -14.729 1.187 20.663 1.00 92.38 86 CYS A CA 1
ATOM 663 C C . CYS A 1 86 ? -13.323 1.663 21.041 1.00 92.38 86 CYS A C 1
ATOM 665 O O . CYS A 1 86 ? -12.924 2.775 20.707 1.00 92.38 86 CYS A O 1
ATOM 667 N N . ALA A 1 87 ? -12.548 0.801 21.705 1.00 95.50 87 ALA A N 1
ATOM 668 C CA . ALA A 1 87 ? -11.159 1.104 22.028 1.00 95.50 87 ALA A CA 1
ATOM 669 C C . ALA A 1 87 ? -10.363 1.445 20.757 1.00 95.50 87 ALA A C 1
ATOM 671 O O . ALA A 1 87 ? -10.419 0.715 19.766 1.00 95.50 87 ALA A O 1
ATOM 672 N N . THR A 1 88 ? -9.600 2.535 20.809 1.00 96.81 88 THR A N 1
ATOM 673 C CA . THR A 1 88 ? -8.711 2.976 19.727 1.00 96.81 88 THR A CA 1
ATOM 674 C C . THR A 1 88 ? -7.300 3.161 20.253 1.00 96.81 88 THR A C 1
ATOM 676 O O . THR A 1 88 ? -7.133 3.595 21.393 1.00 96.81 88 THR A O 1
ATOM 679 N N . GLN A 1 89 ? -6.289 2.915 19.424 1.00 96.44 89 GLN A N 1
ATOM 680 C CA . GLN A 1 89 ? -4.895 3.175 19.784 1.00 96.44 89 GLN A CA 1
ATOM 681 C C . GLN A 1 89 ? -4.112 3.757 18.598 1.00 96.44 89 GLN A C 1
ATOM 683 O O . GLN A 1 89 ? -4.282 3.292 17.468 1.00 96.44 89 GLN A O 1
ATOM 688 N N . PRO A 1 90 ? -3.237 4.753 18.811 1.00 96.38 90 PRO A N 1
ATOM 689 C CA . PRO A 1 90 ? -2.309 5.182 17.773 1.00 96.38 90 PRO A CA 1
ATOM 690 C C . PRO A 1 90 ? -1.272 4.084 17.515 1.00 96.38 90 PRO A C 1
ATOM 692 O O . PRO A 1 90 ? -0.779 3.452 18.449 1.00 96.38 90 PRO A O 1
ATOM 695 N N . ILE A 1 91 ? -0.906 3.878 16.249 1.00 95.88 91 ILE A N 1
ATOM 696 C CA . ILE A 1 91 ? 0.216 3.003 15.897 1.00 95.88 91 ILE A CA 1
ATOM 697 C C . ILE A 1 91 ? 1.506 3.839 15.933 1.00 95.88 91 ILE A C 1
ATOM 699 O O . ILE A 1 91 ? 1.585 4.838 15.206 1.00 95.88 91 ILE A O 1
ATOM 703 N N . PRO A 1 92 ? 2.511 3.481 16.755 1.00 93.12 92 PRO A N 1
ATOM 704 C CA . PRO A 1 92 ? 3.766 4.225 16.821 1.00 93.12 92 PRO A CA 1
ATOM 705 C C . PRO A 1 92 ? 4.545 4.146 15.501 1.00 93.12 92 PRO A C 1
ATOM 707 O O . PRO A 1 92 ? 4.619 3.088 14.881 1.00 93.12 92 PRO A O 1
ATOM 710 N N . SER A 1 93 ? 5.176 5.250 15.093 1.00 86.00 93 SER A N 1
ATOM 711 C CA . SER A 1 93 ? 5.894 5.348 13.807 1.00 86.00 93 SER A CA 1
ATOM 712 C C . SER A 1 93 ? 7.155 4.472 13.705 1.00 86.00 93 SER A C 1
ATOM 714 O O . SER A 1 93 ? 7.660 4.281 12.608 1.00 86.00 93 SER A O 1
ATOM 716 N N . GLY A 1 94 ? 7.666 3.940 14.821 1.00 89.94 94 GLY A N 1
ATOM 717 C CA . GLY A 1 94 ? 8.836 3.047 14.852 1.00 89.94 94 GLY A CA 1
ATOM 718 C C . GLY A 1 94 ? 8.507 1.552 14.801 1.00 89.94 94 GLY A C 1
ATOM 719 O O . GLY A 1 94 ? 9.406 0.732 14.941 1.00 89.94 94 GLY A O 1
ATOM 720 N N . VAL A 1 95 ? 7.230 1.183 14.668 1.00 94.00 95 VAL A N 1
ATOM 721 C CA . VAL A 1 95 ? 6.816 -0.223 14.577 1.00 94.00 95 VAL A CA 1
ATOM 722 C C . VAL A 1 95 ? 6.992 -0.703 13.141 1.00 94.00 95 VAL A C 1
ATOM 724 O O . VAL A 1 95 ? 6.405 -0.112 12.236 1.00 94.00 95 VAL A O 1
ATOM 727 N N . ASP A 1 96 ? 7.755 -1.777 12.942 1.00 92.94 96 ASP A N 1
ATOM 728 C CA . ASP A 1 96 ? 7.866 -2.447 11.645 1.00 92.94 96 ASP A CA 1
ATOM 729 C C . ASP A 1 96 ? 6.588 -3.242 11.293 1.00 92.94 96 ASP A C 1
ATOM 731 O O . ASP A 1 96 ? 5.735 -3.533 12.141 1.00 92.94 96 ASP A O 1
ATOM 735 N N . LEU A 1 97 ? 6.429 -3.615 10.021 1.00 91.94 97 LEU A N 1
ATOM 736 C CA . LEU A 1 97 ? 5.219 -4.302 9.561 1.00 91.94 97 LEU A CA 1
ATOM 737 C C . LEU A 1 97 ? 5.036 -5.692 10.172 1.00 91.94 97 LEU A C 1
ATOM 739 O O . LEU A 1 97 ? 3.901 -6.112 10.412 1.00 91.94 97 LEU A O 1
ATOM 743 N N . ARG A 1 98 ? 6.122 -6.407 10.464 1.00 93.00 98 ARG A N 1
ATOM 744 C CA . ARG A 1 98 ? 6.062 -7.739 11.074 1.00 93.00 98 ARG A CA 1
ATOM 745 C C . ARG A 1 98 ? 5.560 -7.651 12.518 1.00 93.00 98 ARG A C 1
ATOM 747 O O . ARG A 1 98 ? 4.751 -8.470 12.953 1.00 93.00 98 ARG A O 1
ATOM 754 N N . ALA A 1 99 ? 6.006 -6.650 13.267 1.00 94.81 99 ALA A N 1
ATOM 755 C CA . ALA A 1 99 ? 5.532 -6.359 14.610 1.00 94.81 99 ALA A CA 1
ATOM 756 C C . ALA A 1 99 ? 4.058 -5.928 14.596 1.00 94.81 99 ALA A C 1
ATOM 758 O O . ALA A 1 99 ? 3.271 -6.425 15.404 1.00 94.81 99 ALA A O 1
ATOM 759 N N . LEU A 1 100 ? 3.661 -5.077 13.644 1.00 96.00 100 LEU A N 1
ATOM 760 C CA . LEU A 1 100 ? 2.272 -4.643 13.473 1.00 96.00 100 LEU A CA 1
ATOM 761 C C . LEU A 1 100 ? 1.346 -5.818 13.137 1.00 96.00 100 LEU A C 1
ATOM 763 O O . LEU A 1 100 ? 0.315 -6.001 13.783 1.00 96.00 100 LEU A O 1
ATOM 767 N N . THR A 1 101 ? 1.717 -6.647 12.163 1.00 96.00 101 THR A N 1
ATOM 768 C CA . THR A 1 101 ? 0.923 -7.817 11.755 1.00 96.00 101 THR A CA 1
ATOM 769 C C . THR A 1 101 ? 0.794 -8.834 12.878 1.00 96.00 101 THR A C 1
ATOM 771 O O . THR A 1 101 ? -0.305 -9.328 13.119 1.00 96.00 101 THR A O 1
ATOM 774 N N . ARG A 1 102 ? 1.857 -9.062 13.661 1.00 96.69 102 ARG A N 1
ATOM 775 C CA . ARG A 1 102 ? 1.786 -9.872 14.885 1.00 96.69 102 ARG A CA 1
ATOM 776 C C . ARG A 1 102 ? 0.841 -9.267 15.924 1.00 96.69 102 ARG A C 1
ATOM 778 O O . ARG A 1 102 ? 0.029 -9.999 16.488 1.00 96.69 102 ARG A O 1
ATOM 785 N N . HIS A 1 103 ? 0.922 -7.956 16.166 1.00 96.62 103 HIS A N 1
ATOM 786 C CA . HIS A 1 103 ? 0.052 -7.253 17.119 1.00 96.62 103 HIS A CA 1
ATOM 787 C C . HIS A 1 103 ? -1.430 -7.426 16.765 1.00 96.62 103 HIS A C 1
ATOM 789 O O . HIS A 1 103 ? -2.244 -7.740 17.632 1.00 96.62 103 HIS A O 1
ATOM 795 N N . TYR A 1 104 ? -1.768 -7.296 15.480 1.00 97.56 104 TYR A N 1
ATOM 796 C CA . TYR A 1 104 ? -3.134 -7.467 14.979 1.00 97.56 104 TYR A CA 1
ATOM 797 C C . TYR A 1 104 ? -3.500 -8.912 14.616 1.00 97.56 104 TYR A C 1
ATOM 799 O O . TYR A 1 104 ? -4.618 -9.155 14.165 1.00 97.56 104 TYR A O 1
ATOM 807 N N . ARG A 1 105 ? -2.607 -9.884 14.850 1.00 97.56 105 ARG A N 1
ATOM 808 C CA . ARG A 1 105 ? -2.811 -11.309 14.525 1.00 97.56 105 ARG A CA 1
ATOM 809 C C . ARG A 1 105 ? -3.200 -11.532 13.058 1.00 97.56 105 ARG A C 1
ATOM 811 O O . ARG A 1 105 ? -4.098 -12.313 12.757 1.00 97.56 105 ARG A O 1
ATOM 818 N N . LEU A 1 106 ? -2.559 -10.796 12.158 1.00 96.50 106 LEU A N 1
ATOM 819 C CA . LEU A 1 106 ? -2.764 -10.917 10.720 1.00 96.50 106 LEU A CA 1
ATOM 820 C C . LEU A 1 106 ? -1.963 -12.102 10.163 1.00 96.50 106 LEU A C 1
ATOM 822 O O . LEU A 1 106 ? -0.884 -12.421 10.667 1.00 96.50 106 LEU A O 1
ATOM 826 N N . GLY A 1 107 ? -2.496 -12.741 9.121 1.00 94.25 107 GLY A N 1
ATOM 827 C CA . GLY A 1 107 ? -1.796 -13.787 8.374 1.00 94.25 107 GLY A CA 1
ATOM 828 C C . GLY A 1 107 ? -0.635 -13.245 7.523 1.00 94.25 107 GLY A C 1
ATOM 829 O O . GLY A 1 107 ? -0.478 -12.025 7.407 1.00 94.25 107 GLY A O 1
ATOM 830 N N . PRO A 1 108 ? 0.175 -14.136 6.919 1.00 89.62 108 PRO A N 1
ATOM 831 C CA . PRO A 1 108 ? 1.283 -13.747 6.040 1.00 89.62 108 PRO A CA 1
ATOM 832 C C . PRO A 1 108 ? 0.815 -12.875 4.867 1.00 89.62 108 PRO A C 1
ATOM 834 O O . PRO A 1 108 ? 1.416 -11.835 4.623 1.00 89.62 108 PRO A O 1
ATOM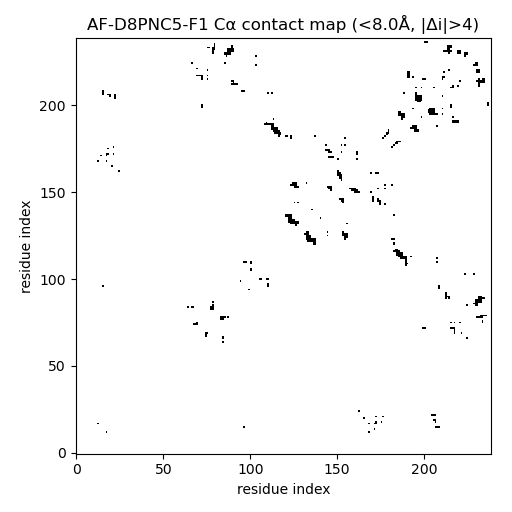 837 N N . ASP A 1 109 ? -0.328 -13.203 4.266 1.00 90.56 109 ASP A N 1
ATOM 838 C CA . ASP A 1 109 ? -0.908 -12.491 3.118 1.00 90.56 109 ASP A CA 1
ATOM 839 C C . ASP A 1 109 ? -1.192 -11.004 3.400 1.00 90.56 109 ASP A C 1
ATOM 841 O O . ASP A 1 109 ? -1.230 -10.179 2.495 1.00 90.56 109 ASP A O 1
ATOM 845 N N . ALA A 1 110 ? -1.349 -10.612 4.670 1.00 92.19 110 ALA A N 1
ATOM 846 C CA . ALA A 1 110 ? -1.555 -9.212 5.039 1.00 92.19 110 ALA A CA 1
ATOM 847 C C . ALA A 1 110 ? -0.288 -8.346 4.910 1.00 92.19 110 ALA A C 1
ATOM 849 O O . ALA A 1 110 ? -0.361 -7.133 5.140 1.00 92.19 110 ALA A O 1
ATOM 850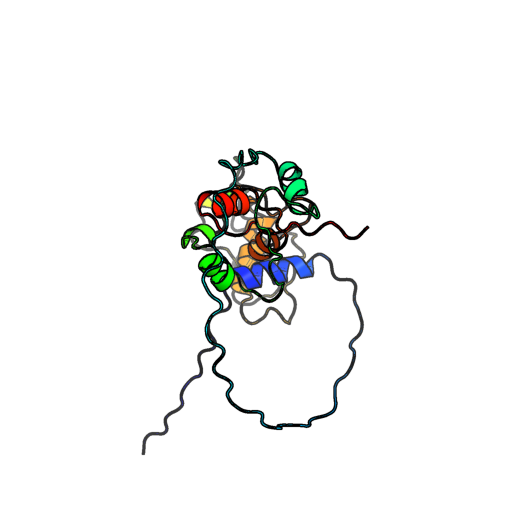 N N . GLN A 1 111 ? 0.857 -8.968 4.610 1.00 89.19 111 GLN A N 1
ATOM 851 C CA . GLN A 1 111 ? 2.133 -8.313 4.326 1.00 89.19 111 GLN A CA 1
ATOM 852 C C . GLN A 1 111 ? 2.418 -8.198 2.827 1.00 89.19 111 GLN A C 1
ATOM 854 O O . GLN A 1 111 ? 3.293 -7.424 2.443 1.00 89.19 111 GLN A O 1
ATOM 859 N N . GLU A 1 112 ? 1.684 -8.933 1.994 1.00 86.62 112 GLU A N 1
ATOM 860 C CA . GLU A 1 112 ? 1.928 -9.008 0.560 1.00 86.62 112 GLU A CA 1
ATOM 861 C C . GLU A 1 112 ? 1.038 -8.010 -0.178 1.00 86.62 112 GLU A C 1
ATOM 863 O O . GLU A 1 112 ? -0.179 -7.956 0.004 1.00 86.62 112 GLU A O 1
ATOM 868 N N . LEU A 1 113 ? 1.661 -7.167 -1.000 1.00 86.38 113 LEU A N 1
ATOM 869 C CA . LEU A 1 113 ? 0.926 -6.238 -1.846 1.00 86.38 113 LEU A CA 1
ATOM 870 C C . LEU A 1 113 ? 0.174 -7.005 -2.928 1.00 86.38 113 LEU A C 1
ATOM 872 O O . LEU A 1 113 ? 0.728 -7.891 -3.577 1.00 86.38 113 LEU A O 1
ATOM 876 N N . ILE A 1 114 ? -1.071 -6.604 -3.162 1.00 88.50 114 ILE A N 1
ATOM 877 C CA . ILE A 1 114 ? -1.819 -7.050 -4.332 1.00 88.50 114 ILE A CA 1
ATOM 878 C C . ILE A 1 114 ? -1.492 -6.080 -5.456 1.00 88.50 114 ILE A C 1
ATOM 880 O O . ILE A 1 114 ? -1.612 -4.875 -5.269 1.00 88.50 114 ILE A O 1
ATOM 884 N N . TYR A 1 115 ? -1.109 -6.587 -6.619 1.00 85.62 115 TYR A N 1
ATOM 885 C CA . TYR A 1 115 ? -0.900 -5.761 -7.803 1.00 85.62 115 TYR A CA 1
ATOM 886 C C . TYR A 1 115 ? -2.021 -6.026 -8.796 1.00 85.62 115 TYR A C 1
ATOM 888 O O . TYR A 1 115 ? -2.276 -7.176 -9.160 1.00 85.62 115 TYR A O 1
ATOM 896 N N . VAL A 1 116 ? -2.714 -4.965 -9.205 1.00 84.25 116 VAL A N 1
ATOM 897 C CA . VAL A 1 116 ? -3.724 -5.046 -10.262 1.00 84.25 116 VAL A CA 1
ATOM 898 C C . VAL A 1 116 ? -3.123 -4.506 -11.545 1.00 84.25 116 VAL A C 1
ATOM 900 O O . VAL A 1 116 ? -2.703 -3.351 -11.604 1.00 84.25 116 VAL A O 1
ATOM 903 N N . ARG A 1 117 ? -3.104 -5.367 -12.564 1.00 79.75 117 ARG A N 1
ATOM 904 C CA . ARG A 1 117 ? -2.634 -5.028 -13.902 1.00 79.75 117 ARG A CA 1
ATOM 905 C C . ARG A 1 117 ? -3.712 -4.292 -14.698 1.00 79.75 117 ARG A C 1
ATOM 907 O O . ARG A 1 117 ? -4.885 -4.678 -14.626 1.00 79.75 117 ARG A O 1
ATOM 914 N N . PRO A 1 118 ? -3.345 -3.280 -15.500 1.00 73.06 118 PRO A N 1
ATOM 915 C CA . PRO A 1 118 ? -4.265 -2.700 -16.465 1.00 73.06 118 PRO A CA 1
ATOM 916 C C . PRO A 1 118 ? -4.648 -3.732 -17.547 1.00 73.06 118 PRO A C 1
ATOM 918 O O . PRO A 1 118 ? -3.879 -4.649 -17.830 1.00 73.06 118 PRO A O 1
ATOM 921 N N . PRO A 1 119 ? -5.805 -3.575 -18.221 1.00 74.38 119 PRO A N 1
ATOM 922 C CA . PRO A 1 119 ? -6.245 -4.497 -19.276 1.00 74.38 119 PRO A CA 1
ATOM 923 C C . PRO A 1 119 ? -5.326 -4.544 -20.504 1.00 74.38 119 PRO A C 1
ATOM 925 O O . PRO A 1 119 ? -5.402 -5.483 -21.292 1.00 74.38 119 PRO A O 1
ATOM 928 N N . GLN A 1 120 ? -4.516 -3.504 -20.708 1.00 75.75 120 GLN A N 1
ATOM 929 C CA . GLN A 1 120 ? -3.559 -3.407 -21.803 1.00 75.75 120 GLN A CA 1
ATOM 930 C C . GLN A 1 120 ? -2.160 -3.310 -21.210 1.00 75.75 120 GLN A C 1
ATOM 932 O O . GLN A 1 120 ? -1.825 -2.310 -20.576 1.00 75.75 120 GLN A O 1
ATOM 937 N N . GLU A 1 121 ? -1.359 -4.351 -21.419 1.00 74.88 121 GLU A N 1
ATOM 938 C CA . GLU A 1 121 ? 0.044 -4.359 -21.021 1.00 74.88 121 GLU A CA 1
ATOM 939 C C . GLU A 1 121 ? 0.879 -3.712 -22.136 1.00 74.88 121 GLU A C 1
ATOM 941 O O . GLU A 1 121 ? 0.890 -4.224 -23.262 1.00 74.88 121 GLU A O 1
ATOM 946 N N . PRO A 1 122 ? 1.562 -2.581 -21.879 1.00 82.38 122 PRO A N 1
ATOM 947 C CA . PRO A 1 122 ? 2.509 -2.049 -22.846 1.00 82.38 122 PRO A CA 1
ATOM 948 C C . PRO A 1 122 ? 3.699 -3.014 -22.993 1.00 82.38 122 PRO A C 1
ATOM 950 O O . PRO A 1 122 ? 4.090 -3.662 -22.016 1.00 82.38 122 PRO A O 1
ATOM 953 N N . PRO A 1 123 ? 4.314 -3.103 -24.186 1.00 89.69 123 PRO A N 1
ATOM 954 C CA . PRO A 1 123 ? 5.567 -3.826 -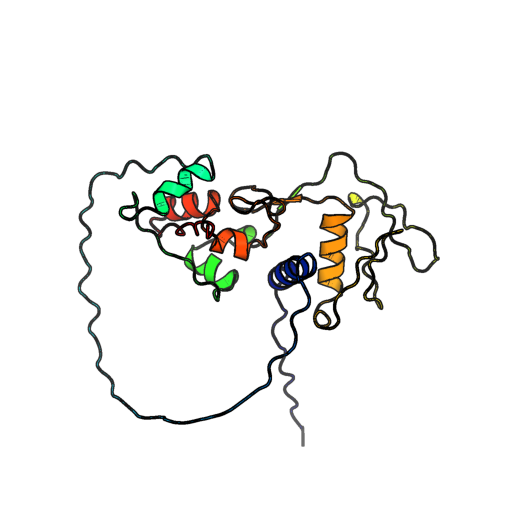24.331 1.00 89.69 123 PRO A CA 1
ATOM 955 C C . PRO A 1 123 ? 6.661 -3.135 -23.511 1.00 89.69 123 PRO A C 1
ATOM 957 O O . PRO A 1 123 ? 6.725 -1.907 -23.418 1.00 89.69 123 PRO A O 1
ATOM 960 N N . CYS A 1 124 ? 7.544 -3.936 -22.935 1.00 90.50 124 CYS A N 1
ATOM 961 C CA . CYS A 1 124 ? 8.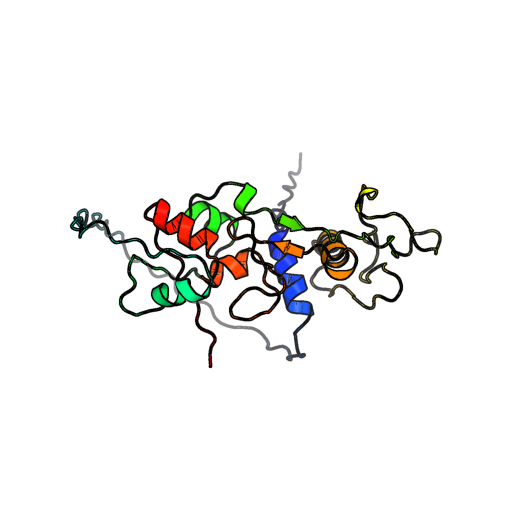676 -3.489 -22.151 1.00 90.50 124 CYS A CA 1
ATOM 962 C C . CYS A 1 124 ? 9.639 -2.669 -23.012 1.00 90.50 124 CYS A C 1
ATOM 964 O O . CYS A 1 124 ? 10.195 -3.173 -23.990 1.00 90.50 124 CYS A O 1
ATOM 966 N N . GLN A 1 125 ? 9.882 -1.418 -22.621 1.00 93.25 125 GLN A N 1
ATOM 967 C CA . GLN A 1 125 ? 10.842 -0.540 -23.296 1.00 93.25 125 GLN A CA 1
ATOM 968 C C . GLN A 1 125 ? 12.183 -0.467 -22.562 1.00 93.25 125 GLN A C 1
ATOM 970 O O . GLN A 1 125 ? 12.959 0.461 -22.771 1.00 93.25 125 GLN A O 1
ATOM 975 N N . CYS A 1 126 ? 12.480 -1.422 -21.680 1.00 92.56 126 CYS A N 1
ATOM 976 C CA . CYS A 1 126 ? 13.812 -1.514 -21.097 1.00 92.56 126 CYS A CA 1
ATOM 977 C C . CYS A 1 126 ? 14.848 -1.766 -22.192 1.00 92.56 126 CYS A C 1
ATOM 979 O O . CYS A 1 126 ? 14.711 -2.712 -22.970 1.00 92.56 126 CYS A O 1
ATOM 981 N N . ILE A 1 127 ? 15.888 -0.938 -22.217 1.00 90.31 127 ILE A N 1
ATOM 982 C CA . ILE A 1 127 ? 17.045 -1.111 -23.083 1.00 90.31 127 ILE A CA 1
ATOM 983 C C . ILE A 1 127 ? 17.882 -2.263 -22.530 1.00 90.31 127 ILE A C 1
ATOM 985 O O . ILE A 1 127 ? 18.397 -2.198 -21.412 1.00 90.31 127 ILE A O 1
ATOM 989 N N . ILE A 1 128 ? 17.983 -3.339 -23.306 1.00 89.00 128 ILE A N 1
ATOM 990 C CA . ILE A 1 128 ? 18.745 -4.540 -22.944 1.00 89.00 128 ILE A CA 1
ATOM 991 C C . ILE A 1 128 ? 20.195 -4.440 -23.439 1.00 89.00 128 ILE A C 1
ATOM 993 O O . ILE A 1 128 ? 20.564 -3.499 -24.138 1.00 89.00 128 ILE A O 1
ATOM 997 N N . GLU A 1 129 ? 21.036 -5.423 -23.103 1.00 85.62 129 GLU A N 1
ATOM 998 C CA . GLU A 1 129 ? 22.476 -5.421 -23.430 1.00 85.62 129 GLU A CA 1
ATOM 999 C C . GLU A 1 129 ? 22.775 -5.286 -24.934 1.00 85.62 129 GLU A C 1
ATOM 1001 O O . GLU A 1 129 ? 23.826 -4.775 -25.314 1.00 85.62 129 GLU A O 1
ATOM 1006 N N . THR A 1 130 ? 21.844 -5.693 -25.802 1.00 86.38 130 THR A N 1
ATOM 1007 C CA . THR A 1 130 ? 21.965 -5.543 -27.261 1.00 86.38 130 THR A CA 1
ATOM 1008 C C . THR A 1 130 ? 21.736 -4.107 -27.751 1.00 86.38 130 THR A C 1
ATOM 1010 O O . THR A 1 130 ? 21.915 -3.837 -28.937 1.00 86.38 130 THR A O 1
ATOM 1013 N N . GLY A 1 131 ? 21.346 -3.186 -26.865 1.00 86.19 131 GLY A N 1
ATOM 1014 C CA . GLY A 1 131 ? 21.114 -1.770 -27.155 1.00 86.19 131 GLY A CA 1
ATOM 1015 C C . GLY A 1 131 ? 19.717 -1.434 -27.690 1.00 86.19 131 GLY A C 1
ATOM 1016 O O . GLY A 1 131 ? 19.432 -0.260 -27.908 1.00 86.19 131 GLY A O 1
ATOM 1017 N N . GLY A 1 132 ? 18.848 -2.429 -27.895 1.00 90.31 132 GLY A N 1
ATOM 1018 C CA . GLY A 1 132 ? 17.443 -2.231 -28.278 1.00 90.31 132 GLY A CA 1
ATOM 1019 C C . GLY A 1 132 ? 16.467 -2.364 -27.100 1.00 90.31 132 GLY A C 1
ATOM 1020 O O . GLY A 1 132 ? 16.868 -2.833 -26.032 1.00 90.31 132 GLY A O 1
ATOM 1021 N N . PRO A 1 133 ? 15.187 -1.982 -27.278 1.00 92.25 133 PRO A N 1
ATOM 1022 C CA . PRO A 1 133 ? 14.143 -2.256 -26.296 1.00 92.25 133 PRO A CA 1
ATOM 1023 C C . PRO A 1 133 ? 13.838 -3.758 -26.235 1.00 92.25 133 PRO A C 1
ATOM 1025 O O . PRO A 1 133 ? 13.929 -4.459 -27.244 1.00 92.25 133 PRO A O 1
ATOM 1028 N N . CYS A 1 134 ? 13.440 -4.253 -25.063 1.00 93.31 134 CYS A N 1
ATOM 1029 C CA . CYS A 1 134 ? 13.094 -5.661 -24.886 1.00 93.31 134 CYS A CA 1
ATOM 1030 C C . CYS A 1 134 ? 11.887 -6.102 -25.736 1.00 93.31 134 CYS A C 1
ATOM 1032 O O . CYS A 1 134 ? 11.942 -7.121 -26.419 1.00 93.31 134 CYS A O 1
ATOM 1034 N N . GLY A 1 135 ? 10.789 -5.346 -25.694 1.00 90.31 135 GLY A N 1
ATOM 1035 C CA . GLY A 1 135 ? 9.582 -5.606 -26.482 1.00 90.31 135 GLY A CA 1
ATOM 1036 C C . GLY A 1 135 ? 8.633 -6.682 -25.936 1.00 90.31 135 GLY A C 1
ATOM 1037 O O . GLY A 1 135 ? 7.519 -6.786 -26.442 1.00 90.31 135 GLY A O 1
ATOM 1038 N N . LEU A 1 136 ? 9.016 -7.452 -24.910 1.00 90.12 136 LEU A N 1
ATOM 1039 C CA . LEU A 1 136 ? 8.122 -8.420 -24.251 1.00 90.12 136 LEU A CA 1
ATOM 1040 C C . LEU A 1 136 ? 7.062 -7.717 -23.389 1.00 90.12 136 LEU A C 1
ATOM 1042 O O . LEU A 1 136 ? 7.330 -6.660 -22.826 1.00 90.12 136 LEU A O 1
ATOM 1046 N N . ILE A 1 137 ? 5.879 -8.309 -23.237 1.00 85.06 137 ILE A N 1
ATOM 1047 C CA . ILE A 1 137 ? 4.874 -7.851 -22.260 1.00 85.06 137 ILE A CA 1
ATOM 1048 C C . ILE A 1 137 ? 5.218 -8.356 -20.850 1.00 85.06 137 ILE A C 1
ATOM 1050 O O . ILE A 1 137 ? 5.972 -9.319 -20.700 1.00 85.06 137 ILE A O 1
ATOM 1054 N N . LEU A 1 138 ? 4.670 -7.724 -19.804 1.00 80.12 138 LEU A N 1
ATOM 1055 C CA . LEU A 1 138 ? 4.994 -8.085 -18.417 1.00 80.12 138 LEU A CA 1
ATOM 1056 C C . LEU A 1 138 ? 4.601 -9.528 -18.086 1.00 80.12 138 LEU A C 1
ATOM 1058 O O . LEU A 1 138 ? 5.327 -10.201 -17.361 1.00 80.12 138 LEU A O 1
ATOM 1062 N N . ALA A 1 139 ? 3.475 -10.014 -18.615 1.00 79.00 139 ALA A N 1
ATOM 1063 C CA . ALA A 1 139 ? 3.046 -11.398 -18.425 1.00 79.00 139 ALA A CA 1
ATOM 1064 C C . ALA A 1 139 ? 4.091 -12.429 -18.892 1.00 79.00 139 ALA A C 1
ATOM 1066 O O . ALA A 1 139 ? 4.165 -13.513 -18.314 1.00 79.00 139 ALA A O 1
ATOM 1067 N N . ASP A 1 140 ? 4.907 -12.066 -19.885 1.00 84.38 140 ASP A N 1
ATOM 1068 C CA . ASP A 1 140 ? 5.948 -12.912 -20.472 1.00 84.38 140 ASP A CA 1
ATOM 1069 C C . ASP A 1 140 ? 7.336 -12.656 -19.847 1.00 84.38 140 ASP A C 1
ATOM 1071 O O . ASP A 1 140 ? 8.336 -13.249 -20.257 1.00 84.38 140 ASP A O 1
ATOM 1075 N N . HIS A 1 141 ? 7.435 -11.763 -18.856 1.00 79.62 141 HIS A N 1
ATOM 1076 C CA . HIS A 1 141 ? 8.676 -11.496 -18.135 1.00 79.62 141 HIS A CA 1
ATOM 1077 C C . HIS A 1 141 ? 8.872 -12.460 -16.964 1.00 79.62 141 HIS A C 1
ATOM 1079 O O . HIS A 1 141 ? 8.243 -12.328 -15.916 1.00 79.62 141 HIS A O 1
ATOM 1085 N N . GLU A 1 142 ? 9.843 -13.365 -17.095 1.00 75.19 142 GLU A N 1
ATOM 1086 C CA . GLU A 1 142 ? 10.341 -14.156 -15.959 1.00 75.19 142 GLU A CA 1
ATOM 1087 C C . GLU A 1 142 ? 11.103 -13.276 -14.953 1.00 75.19 142 GLU A C 1
ATOM 1089 O O . GLU A 1 142 ? 11.006 -13.465 -13.738 1.00 75.19 142 GLU A O 1
ATOM 1094 N N . HIS A 1 143 ? 11.834 -12.277 -15.458 1.00 77.69 143 HIS A N 1
ATOM 1095 C CA . HIS A 1 143 ? 12.639 -11.349 -14.671 1.00 77.69 143 HIS A CA 1
ATOM 1096 C C . HIS A 1 143 ? 12.565 -9.937 -15.254 1.00 77.69 143 HIS A C 1
ATOM 1098 O O . HIS A 1 143 ? 12.614 -9.750 -16.469 1.00 77.69 143 HIS A O 1
ATOM 1104 N N . LEU A 1 144 ? 12.485 -8.931 -14.382 1.00 79.75 144 LEU A N 1
ATOM 1105 C CA . LEU A 1 144 ? 12.563 -7.532 -14.789 1.00 79.75 144 LEU A CA 1
ATOM 1106 C C . LEU A 1 144 ? 14.003 -7.161 -15.152 1.00 79.75 144 LEU A C 1
ATOM 1108 O O . LEU A 1 144 ? 14.959 -7.637 -14.540 1.00 79.75 144 LEU A O 1
ATOM 1112 N N . HIS A 1 145 ? 14.154 -6.266 -16.130 1.00 81.25 145 HIS A N 1
ATOM 1113 C CA . HIS A 1 145 ? 15.451 -5.803 -16.644 1.00 81.25 145 HIS A CA 1
ATOM 1114 C C . HIS A 1 145 ? 16.233 -4.899 -15.690 1.00 81.25 145 HIS A C 1
ATOM 1116 O O . HIS A 1 145 ? 17.003 -4.052 -16.141 1.00 81.25 145 HIS A O 1
ATOM 1122 N N . ALA A 1 146 ? 16.054 -5.035 -14.382 1.00 69.12 146 ALA A N 1
ATOM 1123 C CA . ALA A 1 146 ? 16.781 -4.208 -13.445 1.00 69.12 146 ALA A CA 1
ATOM 1124 C C . ALA A 1 146 ? 18.302 -4.392 -13.656 1.00 69.12 146 ALA A C 1
ATOM 1126 O O . ALA A 1 146 ? 18.803 -5.517 -13.784 1.00 69.12 146 ALA A O 1
ATOM 1127 N N . PRO A 1 147 ? 19.027 -3.274 -13.839 1.00 64.81 147 PRO A N 1
ATOM 1128 C CA . PRO A 1 147 ? 20.372 -3.308 -14.364 1.00 64.81 147 PRO A CA 1
ATOM 1129 C C . PRO A 1 147 ? 21.280 -3.951 -13.326 1.00 64.81 147 PRO A C 1
ATOM 1131 O O . PRO A 1 147 ? 21.412 -3.455 -12.209 1.00 64.81 147 PRO A O 1
ATOM 1134 N N . ARG A 1 148 ? 21.976 -5.022 -13.728 1.00 66.00 148 ARG A N 1
ATOM 1135 C CA . ARG A 1 148 ? 22.993 -5.673 -12.884 1.00 66.00 148 ARG A CA 1
ATOM 1136 C C . ARG A 1 148 ? 24.062 -4.684 -12.408 1.00 66.00 148 ARG A C 1
ATOM 1138 O O . ARG A 1 148 ? 24.619 -4.861 -11.331 1.00 66.00 148 ARG A O 1
ATOM 1145 N N . PHE A 1 149 ? 24.325 -3.639 -13.198 1.00 55.88 149 PHE A N 1
ATOM 1146 C CA . PHE A 1 149 ? 25.317 -2.605 -12.918 1.00 55.88 149 PHE A CA 1
ATOM 1147 C C . PHE A 1 149 ? 24.806 -1.240 -13.400 1.00 55.88 149 PHE A C 1
ATOM 1149 O O . PHE A 1 149 ? 25.143 -0.777 -14.486 1.00 55.88 149 PHE A O 1
ATOM 1156 N N . GLY A 1 150 ? 23.949 -0.587 -12.618 1.00 72.75 150 GLY A N 1
ATOM 1157 C CA . GLY A 1 150 ? 23.454 0.746 -12.955 1.00 72.75 150 GLY A CA 1
ATOM 1158 C C . GLY A 1 150 ? 22.540 1.318 -11.883 1.00 72.75 150 GLY A C 1
ATOM 1159 O O . GLY A 1 150 ? 21.858 0.583 -11.180 1.00 72.75 150 GLY A O 1
ATOM 1160 N N . ARG A 1 151 ? 22.535 2.648 -11.748 1.00 84.69 151 ARG A N 1
ATOM 1161 C CA . ARG A 1 151 ? 21.575 3.361 -10.886 1.00 84.69 151 ARG A CA 1
ATOM 1162 C C . ARG A 1 151 ? 20.385 3.911 -11.665 1.00 84.69 151 ARG A C 1
ATOM 1164 O O . ARG A 1 151 ? 19.373 4.231 -11.059 1.00 84.69 151 ARG A O 1
ATOM 1171 N N . GLY A 1 152 ? 20.519 4.062 -12.981 1.00 89.38 152 GLY A N 1
ATOM 1172 C CA . GLY A 1 152 ? 19.465 4.588 -13.844 1.00 89.38 152 GLY A CA 1
ATOM 1173 C C . GLY A 1 152 ? 18.424 3.531 -14.184 1.00 89.38 152 GLY A C 1
ATOM 1174 O O . GLY A 1 152 ? 18.757 2.353 -14.312 1.00 89.38 152 GLY A O 1
ATOM 1175 N N . CYS A 1 153 ? 17.176 3.961 -14.344 1.00 91.06 153 CYS A N 1
ATOM 1176 C CA . CYS A 1 153 ? 16.132 3.121 -14.903 1.00 91.06 153 CYS A CA 1
ATOM 1177 C C . CYS A 1 153 ? 16.495 2.736 -16.346 1.00 91.06 153 CYS A C 1
ATOM 1179 O O . CYS A 1 153 ? 16.839 3.615 -17.134 1.00 91.06 153 CYS A O 1
ATOM 1181 N N . PRO A 1 154 ? 16.431 1.444 -16.708 1.00 91.81 154 PRO A N 1
ATOM 1182 C CA . PRO A 1 154 ? 16.749 0.987 -18.057 1.00 91.81 154 PRO A CA 1
ATOM 1183 C C . PRO A 1 154 ? 15.640 1.303 -19.069 1.00 91.81 154 PRO A C 1
ATOM 1185 O O . PRO A 1 154 ? 15.825 1.065 -20.256 1.00 91.81 154 PRO A O 1
ATOM 1188 N N . TRP A 1 155 ? 14.480 1.792 -18.626 1.00 93.06 155 TRP A N 1
ATOM 1189 C CA . TRP A 1 155 ? 13.346 2.091 -19.495 1.00 93.06 155 TRP A CA 1
ATOM 1190 C C . TRP A 1 155 ? 13.640 3.265 -20.436 1.00 93.06 155 TRP A C 1
ATOM 1192 O O . TRP A 1 155 ? 14.093 4.323 -19.994 1.00 93.06 155 TRP A O 1
ATOM 1202 N N . GLU A 1 156 ? 13.343 3.098 -21.725 1.00 92.81 156 GLU A N 1
ATOM 1203 C CA . GLU A 1 156 ? 13.564 4.114 -22.754 1.00 92.81 156 GLU A CA 1
ATOM 1204 C C . GLU A 1 156 ? 12.903 5.452 -22.381 1.00 92.81 156 GLU A C 1
ATOM 1206 O O . GLU A 1 156 ? 11.699 5.546 -22.148 1.00 92.81 156 GLU A O 1
ATOM 1211 N N . GLY A 1 157 ? 13.715 6.508 -22.281 1.00 90.06 157 GLY A N 1
ATOM 1212 C CA . GLY A 1 157 ? 13.253 7.853 -21.925 1.00 90.06 157 GLY A CA 1
ATOM 1213 C C . GLY A 1 157 ? 12.973 8.085 -20.435 1.00 90.06 157 GLY A C 1
ATOM 1214 O O . GLY A 1 157 ? 12.646 9.211 -20.0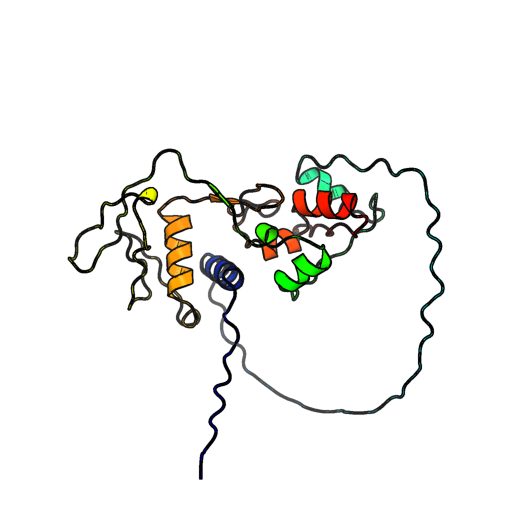56 1.00 90.06 157 GLY A O 1
ATOM 1215 N N . CYS A 1 158 ? 13.128 7.081 -19.566 1.00 90.25 158 CYS A N 1
ATOM 1216 C CA . CYS A 1 158 ? 13.006 7.280 -18.126 1.00 90.25 158 CYS A CA 1
ATOM 1217 C C . CYS A 1 158 ? 14.281 7.907 -17.548 1.00 90.25 158 CYS A C 1
ATOM 1219 O O . CYS A 1 158 ? 15.386 7.407 -17.735 1.00 90.25 158 CYS A O 1
ATOM 1221 N N . THR A 1 159 ? 14.131 9.003 -16.805 1.00 90.56 159 THR A N 1
ATOM 1222 C CA . THR A 1 159 ? 15.249 9.724 -16.169 1.00 90.56 159 THR A CA 1
ATOM 1223 C C . THR A 1 159 ? 15.437 9.363 -14.698 1.00 90.56 159 THR A C 1
ATOM 1225 O O . THR A 1 159 ? 16.218 10.006 -13.997 1.00 90.56 159 THR A O 1
ATOM 1228 N N . PHE A 1 160 ? 14.713 8.358 -14.203 1.00 87.81 160 PHE A N 1
ATOM 1229 C CA . PHE A 1 160 ? 14.805 7.935 -12.813 1.00 87.81 160 PHE A CA 1
ATOM 1230 C C . PHE A 1 160 ? 16.189 7.352 -12.506 1.00 87.81 160 PHE A C 1
ATOM 1232 O O . PHE A 1 160 ? 16.707 6.524 -13.254 1.00 87.81 160 PHE A O 1
ATOM 1239 N N . VAL A 1 161 ? 16.774 7.772 -11.382 1.00 88.62 161 VAL A N 1
ATOM 1240 C CA . VAL A 1 161 ? 18.075 7.297 -10.903 1.00 88.62 161 VAL A CA 1
ATOM 1241 C C . VAL A 1 161 ? 17.982 7.023 -9.405 1.00 88.62 161 VAL A C 1
ATOM 1243 O O . VAL A 1 161 ? 17.532 7.876 -8.642 1.00 88.62 161 VAL A O 1
ATOM 1246 N N . LEU A 1 162 ? 18.429 5.842 -8.982 1.00 82.56 162 LEU A N 1
ATOM 1247 C CA . LEU A 1 162 ? 18.555 5.475 -7.575 1.00 82.56 162 LEU A CA 1
ATOM 1248 C C . LEU A 1 162 ? 19.598 6.351 -6.877 1.00 82.56 162 LEU A C 1
ATOM 1250 O O . LEU A 1 162 ? 20.692 6.585 -7.401 1.00 82.56 162 LEU A O 1
ATOM 1254 N N . ALA A 1 163 ? 19.265 6.807 -5.672 1.00 79.88 163 ALA A N 1
ATOM 1255 C CA . ALA A 1 163 ? 20.186 7.552 -4.831 1.00 79.88 163 ALA A CA 1
ATOM 1256 C C . ALA A 1 163 ? 21.320 6.651 -4.299 1.00 79.88 163 ALA A C 1
ATOM 1258 O O . ALA A 1 163 ? 21.195 5.429 -4.210 1.00 79.88 163 ALA A O 1
ATOM 1259 N N . ASN A 1 164 ? 22.459 7.265 -3.964 1.00 77.56 164 ASN A N 1
ATOM 1260 C CA . ASN A 1 164 ? 23.679 6.552 -3.553 1.00 77.56 164 ASN A CA 1
ATOM 1261 C C . ASN A 1 164 ? 23.561 5.833 -2.202 1.00 77.56 164 ASN A C 1
ATOM 1263 O O . ASN A 1 164 ? 24.392 4.992 -1.885 1.00 77.56 164 ASN A O 1
ATOM 1267 N N . ASP A 1 165 ? 22.571 6.190 -1.398 1.00 75.44 165 ASP A N 1
ATOM 1268 C CA . ASP A 1 165 ? 22.268 5.593 -0.100 1.00 75.44 165 ASP A CA 1
ATOM 1269 C C . ASP A 1 165 ? 21.373 4.346 -0.209 1.00 75.44 165 ASP A C 1
ATOM 1271 O O . ASP A 1 165 ? 21.204 3.624 0.765 1.00 75.44 165 ASP A O 1
ATOM 1275 N N . CYS A 1 166 ? 20.847 4.039 -1.400 1.00 65.31 166 CYS A N 1
ATOM 1276 C CA . CYS A 1 166 ? 19.956 2.900 -1.651 1.00 65.31 166 CYS A CA 1
ATOM 1277 C C . CYS A 1 166 ? 20.705 1.615 -2.074 1.00 65.31 166 CYS A C 1
ATOM 1279 O O . CYS A 1 166 ? 20.111 0.693 -2.636 1.00 65.31 166 CYS A O 1
ATOM 1281 N N . MET A 1 167 ? 22.024 1.563 -1.861 1.00 61.75 167 MET A N 1
ATOM 1282 C CA . MET A 1 167 ? 22.927 0.583 -2.488 1.00 61.75 167 MET A CA 1
ATOM 1283 C C . MET A 1 167 ? 22.874 -0.824 -1.890 1.00 61.75 167 MET A C 1
ATOM 1285 O O . MET A 1 167 ? 23.396 -1.750 -2.508 1.00 61.75 167 MET A O 1
ATOM 1289 N N . ASP A 1 168 ? 22.215 -1.010 -0.749 1.00 67.56 168 ASP A N 1
ATOM 1290 C CA . ASP A 1 168 ? 22.097 -2.336 -0.137 1.00 67.56 168 ASP A CA 1
ATOM 1291 C C . ASP A 1 168 ? 21.075 -3.223 -0.869 1.00 67.56 168 ASP A C 1
ATOM 1293 O O . ASP A 1 168 ? 21.164 -4.448 -0.811 1.00 67.56 168 ASP A O 1
ATOM 1297 N N . THR A 1 169 ? 20.114 -2.627 -1.591 1.00 73.12 169 THR A N 1
ATOM 1298 C CA . THR A 1 169 ? 19.050 -3.354 -2.318 1.00 73.12 169 THR A CA 1
ATOM 1299 C C . THR A 1 169 ? 18.634 -2.701 -3.659 1.00 73.12 169 THR A C 1
ATOM 1301 O O . THR A 1 169 ? 17.444 -2.620 -3.967 1.00 73.12 169 THR A O 1
ATOM 1304 N N . PRO A 1 170 ? 19.568 -2.255 -4.528 1.00 77.31 170 PRO A N 1
ATOM 1305 C CA . PRO A 1 170 ? 19.254 -1.473 -5.733 1.00 77.31 170 PRO A CA 1
ATOM 1306 C C . PRO A 1 170 ? 18.343 -2.217 -6.716 1.00 77.31 170 PRO A C 1
ATOM 1308 O O . PRO A 1 170 ? 17.475 -1.609 -7.339 1.00 77.31 170 PRO A O 1
ATOM 1311 N N . GLN A 1 171 ? 18.505 -3.539 -6.808 1.00 80.38 171 GLN A N 1
ATOM 1312 C CA . GLN A 1 171 ? 17.675 -4.412 -7.634 1.00 80.38 171 GLN A CA 1
ATOM 1313 C C . GLN A 1 171 ? 16.197 -4.315 -7.242 1.00 80.38 171 GLN A C 1
ATOM 1315 O O . GLN A 1 171 ? 15.353 -4.041 -8.088 1.00 80.38 171 GLN A O 1
ATOM 1320 N N . PHE A 1 172 ? 15.901 -4.470 -5.949 1.00 75.31 172 PHE A N 1
ATOM 1321 C CA . PHE A 1 172 ? 14.538 -4.411 -5.433 1.00 75.31 172 PHE A CA 1
ATOM 1322 C C . PHE A 1 172 ? 13.875 -3.071 -5.776 1.00 75.31 172 PHE A C 1
ATOM 1324 O O . PHE A 1 172 ? 12.733 -3.015 -6.233 1.00 75.31 172 PHE A O 1
ATOM 1331 N N . PHE A 1 173 ? 14.605 -1.972 -5.575 1.00 77.31 173 PHE A N 1
ATOM 1332 C CA . PHE A 1 173 ? 14.087 -0.643 -5.857 1.00 77.31 173 PHE A CA 1
ATOM 1333 C C . PHE A 1 173 ? 13.799 -0.437 -7.339 1.00 77.31 173 PHE A C 1
ATOM 1335 O O . PHE A 1 173 ? 12.769 0.127 -7.714 1.00 77.31 173 PHE A O 1
ATOM 1342 N N . MET A 1 174 ? 14.704 -0.897 -8.197 1.00 86.12 174 MET A N 1
ATOM 1343 C CA . MET A 1 174 ? 14.478 -0.796 -9.625 1.00 86.12 174 MET A CA 1
ATOM 1344 C C . MET A 1 174 ? 13.280 -1.643 -10.061 1.00 86.12 174 MET A C 1
ATOM 1346 O O . MET A 1 174 ? 12.455 -1.164 -10.834 1.00 86.12 174 MET A O 1
ATOM 1350 N N . ASP A 1 175 ? 13.132 -2.850 -9.518 1.00 81.44 175 ASP A N 1
ATOM 1351 C CA . ASP A 1 175 ? 11.989 -3.718 -9.799 1.00 81.44 175 ASP A CA 1
ATOM 1352 C C . ASP A 1 175 ? 10.669 -3.050 -9.401 1.00 81.44 175 ASP A C 1
ATOM 1354 O O . ASP A 1 175 ? 9.716 -3.041 -10.183 1.00 81.44 175 ASP A O 1
ATOM 1358 N N . LEU A 1 176 ? 10.614 -2.423 -8.220 1.00 76.94 176 LEU A N 1
ATOM 1359 C CA . LEU A 1 176 ? 9.425 -1.688 -7.793 1.00 76.94 176 LEU A CA 1
ATOM 1360 C C . LEU A 1 176 ? 9.139 -0.488 -8.702 1.00 76.94 176 LEU A C 1
ATOM 1362 O O . LEU A 1 176 ? 7.989 -0.265 -9.081 1.00 76.94 176 LEU A O 1
ATOM 1366 N N . HIS A 1 177 ? 10.170 0.282 -9.056 1.00 84.06 177 HIS A N 1
ATOM 1367 C CA . HIS A 1 177 ? 10.035 1.412 -9.970 1.00 84.06 177 HIS A CA 1
ATOM 1368 C C . HIS A 1 177 ? 9.479 0.966 -11.330 1.00 84.06 177 HIS A C 1
ATOM 1370 O O . HIS A 1 177 ? 8.512 1.558 -11.807 1.00 84.06 177 HIS A O 1
ATOM 1376 N N . LEU A 1 178 ? 10.037 -0.098 -11.918 1.00 85.56 178 LEU A N 1
ATOM 1377 C CA . LEU A 1 178 ? 9.589 -0.661 -13.191 1.00 85.56 178 LEU A CA 1
ATOM 1378 C C . LEU A 1 178 ? 8.117 -1.085 -13.133 1.00 85.56 178 LEU A C 1
ATOM 1380 O O . LEU A 1 178 ? 7.323 -0.648 -13.968 1.00 85.56 178 LEU A O 1
ATOM 1384 N N . LYS A 1 179 ? 7.727 -1.863 -12.116 1.00 80.56 179 LYS A N 1
ATOM 1385 C CA . LYS A 1 179 ? 6.333 -2.305 -11.935 1.00 80.56 179 LYS A CA 1
ATOM 1386 C C . LYS A 1 179 ? 5.367 -1.127 -11.819 1.00 80.56 179 LYS A C 1
ATOM 1388 O O . LYS A 1 179 ? 4.396 -1.047 -12.566 1.00 80.56 179 LYS A O 1
ATOM 1393 N N . ALA A 1 180 ? 5.663 -0.186 -10.926 1.00 78.56 180 ALA A N 1
ATOM 1394 C CA . ALA A 1 180 ? 4.747 0.906 -10.612 1.00 78.56 180 ALA A CA 1
ATOM 1395 C C . ALA A 1 180 ? 4.666 1.971 -11.717 1.00 78.56 180 ALA A C 1
ATOM 1397 O O . ALA A 1 180 ? 3.594 2.517 -11.969 1.00 78.56 180 ALA A O 1
ATOM 1398 N N . MET A 1 181 ? 5.791 2.310 -12.353 1.00 83.88 181 MET A N 1
ATOM 1399 C CA . MET A 1 181 ? 5.859 3.456 -13.269 1.00 83.88 181 MET A CA 1
ATOM 1400 C C . MET A 1 181 ? 5.693 3.083 -14.735 1.00 83.88 181 MET A C 1
ATOM 1402 O O . MET A 1 181 ? 5.253 3.926 -15.515 1.00 83.88 181 MET A O 1
ATOM 1406 N N . HIS A 1 182 ? 6.060 1.860 -15.109 1.00 85.81 182 HIS A N 1
ATOM 1407 C CA . HIS A 1 182 ? 6.148 1.473 -16.513 1.00 85.81 182 HIS A CA 1
ATOM 1408 C C . HIS A 1 182 ? 5.175 0.363 -16.889 1.00 85.81 182 HIS A C 1
ATOM 1410 O O . HIS A 1 182 ? 4.621 0.382 -17.985 1.00 85.81 182 HIS A O 1
ATOM 1416 N N . PHE A 1 183 ? 4.902 -0.551 -15.961 1.00 81.62 183 PHE A N 1
ATOM 1417 C CA . PHE A 1 183 ? 3.878 -1.574 -16.155 1.00 81.62 183 PHE A CA 1
ATOM 1418 C C . PHE A 1 183 ? 2.519 -1.212 -15.549 1.00 81.62 183 PHE A C 1
ATOM 1420 O O . PHE A 1 183 ? 1.550 -1.936 -15.756 1.00 81.62 183 PHE A O 1
ATOM 1427 N N . TYR A 1 184 ? 2.431 -0.059 -14.875 1.00 73.12 184 TYR A N 1
ATOM 1428 C CA . TYR A 1 184 ? 1.211 0.461 -14.253 1.00 73.12 184 TYR A CA 1
ATOM 1429 C C . TYR A 1 184 ? 0.549 -0.525 -13.283 1.00 73.12 184 TYR A C 1
ATOM 1431 O O . TYR A 1 184 ? -0.670 -0.498 -13.111 1.00 73.12 184 TYR A O 1
ATOM 1439 N N . ASP A 1 185 ? 1.343 -1.377 -12.635 1.00 80.38 185 ASP A N 1
ATOM 1440 C CA . ASP A 1 185 ? 0.840 -2.231 -11.569 1.00 80.38 185 ASP A CA 1
ATOM 1441 C C . ASP A 1 185 ? 0.398 -1.338 -10.409 1.00 80.38 185 ASP A C 1
ATOM 1443 O O . ASP A 1 185 ? 1.215 -0.651 -9.790 1.00 80.38 185 ASP A O 1
ATOM 1447 N N . GLU A 1 186 ? -0.902 -1.332 -10.114 1.00 85.31 186 GLU A N 1
ATOM 1448 C CA . GLU A 1 186 ? -1.435 -0.568 -8.994 1.00 85.31 186 GLU A CA 1
ATOM 1449 C C . GLU A 1 186 ? -1.270 -1.382 -7.700 1.00 85.31 186 GLU A C 1
ATOM 1451 O O . GLU A 1 186 ? -1.946 -2.404 -7.540 1.00 85.31 186 GLU A O 1
ATOM 1456 N N . PRO A 1 187 ? -0.388 -0.971 -6.763 1.00 86.75 187 PRO A N 1
ATOM 1457 C CA . PRO A 1 187 ? -0.270 -1.634 -5.475 1.00 86.75 187 PRO A CA 1
ATOM 1458 C C . PRO A 1 187 ? -1.513 -1.350 -4.633 1.00 86.75 187 PRO A C 1
ATOM 1460 O O . PRO A 1 187 ? -1.803 -0.206 -4.274 1.00 86.75 187 PRO A O 1
ATOM 1463 N N . LEU A 1 188 ? -2.226 -2.406 -4.270 1.00 91.38 188 LEU A N 1
ATOM 1464 C CA . LEU A 1 188 ? -3.373 -2.378 -3.382 1.00 91.38 188 LEU A CA 1
ATOM 1465 C C . LEU A 1 188 ? -3.010 -2.966 -2.019 1.00 91.38 188 LEU A C 1
ATOM 1467 O O . LEU A 1 188 ? -2.264 -3.941 -1.894 1.00 91.38 188 LEU A O 1
ATOM 1471 N N . CYS A 1 189 ? -3.606 -2.397 -0.975 1.00 94.75 189 CYS A N 1
ATOM 1472 C CA . CYS A 1 189 ? -3.568 -2.994 0.351 1.00 94.75 189 CYS A CA 1
ATOM 1473 C C . CYS A 1 189 ? -4.330 -4.339 0.363 1.00 94.75 189 CYS A C 1
ATOM 1475 O O . CYS A 1 189 ? -5.505 -4.353 -0.012 1.00 94.75 189 CYS A O 1
ATOM 1477 N N . PRO A 1 190 ? -3.752 -5.438 0.887 1.00 95.81 190 PRO A N 1
ATOM 1478 C CA . PRO A 1 190 ? -4.408 -6.748 0.917 1.00 95.81 190 PRO A CA 1
ATOM 1479 C C . PRO A 1 190 ? -5.639 -6.814 1.832 1.00 95.81 190 PRO A C 1
ATOM 1481 O O . PRO A 1 190 ? -6.480 -7.691 1.674 1.00 95.81 190 PRO A O 1
ATOM 1484 N N . LEU A 1 191 ? -5.775 -5.891 2.793 1.00 96.38 191 LEU A N 1
ATOM 1485 C CA . LEU A 1 191 ? -6.907 -5.889 3.727 1.00 96.38 191 LEU A CA 1
ATOM 1486 C C . LEU A 1 191 ? -8.099 -5.066 3.240 1.00 96.38 191 LEU A C 1
ATOM 1488 O O . LEU A 1 191 ? -9.243 -5.386 3.559 1.00 96.38 191 LEU A O 1
ATOM 1492 N N . CYS A 1 192 ? -7.849 -3.952 2.551 1.00 95.88 192 CYS A N 1
ATOM 1493 C CA . CYS A 1 192 ? -8.896 -2.996 2.187 1.00 95.88 192 CYS A CA 1
ATOM 1494 C C . CYS A 1 192 ? -9.028 -2.760 0.682 1.00 95.88 192 CYS A C 1
ATOM 1496 O O . CYS A 1 192 ? -9.929 -2.026 0.281 1.00 95.88 192 CYS A O 1
ATOM 1498 N N . TYR A 1 193 ? -8.141 -3.351 -0.127 1.00 94.12 193 TYR A N 1
ATOM 1499 C CA . TYR A 1 193 ? -8.050 -3.174 -1.579 1.00 94.12 193 TYR A CA 1
ATOM 1500 C C . TYR A 1 193 ? -7.938 -1.707 -2.020 1.00 94.12 193 TYR A C 1
ATOM 1502 O O . TYR A 1 193 ? -8.223 -1.362 -3.162 1.00 94.12 193 TYR A O 1
ATOM 1510 N N . CYS A 1 194 ? -7.532 -0.818 -1.110 1.00 92.38 194 CYS A N 1
ATOM 1511 C 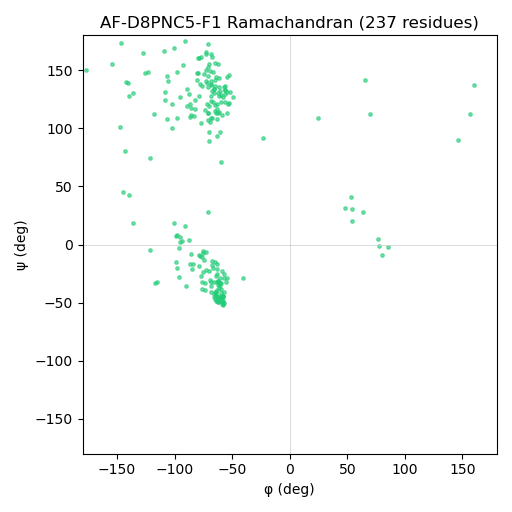CA . CYS A 1 194 ? -7.299 0.580 -1.428 1.00 92.38 194 CYS A CA 1
ATOM 1512 C C . CYS A 1 194 ? -5.974 0.720 -2.170 1.00 92.38 194 CYS A C 1
ATOM 1514 O O . CYS A 1 194 ? -4.970 0.133 -1.757 1.00 92.38 194 CYS A O 1
ATOM 1516 N N . SER A 1 195 ? -5.991 1.540 -3.220 1.00 91.00 195 SER A N 1
ATOM 1517 C CA . SER A 1 195 ? -4.793 1.989 -3.915 1.00 91.00 195 SER A CA 1
ATOM 1518 C C . SER A 1 195 ? -3.829 2.664 -2.959 1.00 91.00 195 SER A C 1
ATOM 1520 O O . SER A 1 195 ? -4.158 3.667 -2.320 1.00 91.00 195 SER A O 1
ATOM 1522 N N . LEU A 1 196 ? -2.612 2.139 -2.903 1.00 88.75 196 LEU A N 1
ATOM 1523 C CA . LEU A 1 196 ? -1.520 2.751 -2.168 1.00 88.75 196 LEU A CA 1
ATOM 1524 C C . LEU A 1 196 ? -0.884 3.915 -2.932 1.00 88.75 196 LEU A C 1
ATOM 1526 O O . LEU A 1 196 ? -0.097 4.646 -2.342 1.00 88.75 196 LEU A O 1
ATOM 1530 N N . LEU A 1 197 ? -1.241 4.137 -4.204 1.00 84.00 197 LEU A N 1
ATOM 1531 C CA . LEU A 1 197 ? -0.792 5.304 -4.973 1.00 84.00 197 LEU A CA 1
ATOM 1532 C C . LEU A 1 197 ? -1.544 6.585 -4.600 1.00 84.00 197 LEU A C 1
ATOM 1534 O O . LEU A 1 197 ? -1.000 7.680 -4.729 1.00 84.00 197 LEU A O 1
ATOM 1538 N N . ALA A 1 198 ? -2.782 6.444 -4.125 1.00 84.00 198 ALA A N 1
ATOM 1539 C CA . ALA A 1 198 ? -3.670 7.551 -3.789 1.00 84.00 198 ALA A CA 1
ATOM 1540 C C . ALA A 1 198 ? -4.446 7.276 -2.490 1.00 84.00 198 ALA A C 1
ATOM 1542 O O . ALA A 1 198 ? -5.648 7.542 -2.394 1.00 84.00 198 ALA A O 1
ATOM 1543 N N . ALA A 1 199 ? -3.760 6.732 -1.484 1.00 81.69 199 ALA A N 1
ATOM 1544 C CA . ALA A 1 199 ? -4.396 6.336 -0.238 1.00 81.69 199 ALA A CA 1
ATOM 1545 C C . ALA A 1 199 ? -4.949 7.564 0.525 1.00 81.69 199 ALA A C 1
ATOM 1547 O O . ALA A 1 199 ? -4.258 8.581 0.670 1.00 81.69 199 ALA A O 1
ATOM 1548 N N . PRO A 1 200 ? -6.192 7.502 1.039 1.00 80.88 200 PRO A N 1
ATOM 1549 C CA . PRO A 1 200 ? -6.727 8.533 1.920 1.00 80.88 200 PRO A CA 1
ATOM 1550 C C . PRO A 1 200 ? -5.923 8.659 3.226 1.00 80.88 200 PRO A C 1
ATOM 1552 O O . PRO A 1 200 ? -5.340 7.672 3.679 1.00 80.88 200 PRO A O 1
ATOM 1555 N N . PRO A 1 201 ? -5.952 9.834 3.883 1.00 78.69 201 PRO A N 1
ATOM 1556 C CA . PRO A 1 201 ? -6.568 11.090 3.449 1.00 78.69 201 PRO A CA 1
ATOM 1557 C C . PRO A 1 201 ? -5.618 11.934 2.589 1.00 78.69 201 PRO A C 1
ATOM 1559 O O . PRO A 1 201 ? -6.061 12.837 1.889 1.00 78.69 201 PRO A O 1
ATOM 1562 N N . GLU A 1 202 ? -4.322 11.627 2.628 1.00 73.06 202 GLU A N 1
ATOM 1563 C CA . GLU A 1 202 ? -3.256 12.461 2.071 1.00 73.06 202 GLU A CA 1
ATOM 1564 C C . GLU A 1 202 ? -3.193 12.401 0.534 1.00 73.06 202 GLU A C 1
ATOM 1566 O O . GLU A 1 202 ? -2.537 13.242 -0.072 1.00 73.06 202 GLU A O 1
ATOM 1571 N N . ARG A 1 203 ? -3.886 11.440 -0.110 1.00 77.94 203 ARG A N 1
ATOM 1572 C CA . ARG A 1 203 ? -3.866 11.204 -1.572 1.00 77.94 203 ARG A CA 1
ATOM 1573 C C . ARG A 1 203 ? -2.447 11.176 -2.145 1.00 77.94 203 ARG A C 1
ATOM 1575 O O . ARG A 1 203 ? -2.219 11.563 -3.289 1.00 77.94 203 ARG A O 1
ATOM 1582 N N . ARG A 1 204 ? -1.500 10.712 -1.336 1.00 78.38 204 ARG A N 1
ATOM 1583 C CA . ARG A 1 204 ? -0.124 10.472 -1.744 1.00 78.38 204 ARG A CA 1
ATOM 1584 C C . ARG A 1 204 ? 0.139 8.982 -1.791 1.00 78.38 204 ARG A C 1
ATOM 1586 O O . ARG A 1 204 ? -0.615 8.175 -1.242 1.00 78.38 204 ARG A O 1
ATOM 1593 N N . MET A 1 205 ? 1.258 8.657 -2.413 1.00 75.12 205 MET A N 1
ATOM 1594 C CA . MET A 1 205 ? 1.770 7.306 -2.429 1.00 75.12 205 MET A CA 1
ATOM 1595 C C . MET A 1 205 ? 2.236 6.927 -1.010 1.00 75.12 205 MET A C 1
ATOM 1597 O O . MET A 1 205 ? 2.992 7.681 -0.391 1.00 75.12 205 MET A O 1
ATOM 1601 N N . LEU A 1 206 ? 1.756 5.796 -0.491 1.00 81.25 206 LEU A N 1
ATOM 1602 C CA . LEU A 1 206 ? 2.089 5.255 0.831 1.00 81.25 206 LEU A CA 1
ATOM 1603 C C . LEU A 1 206 ? 2.660 3.844 0.695 1.00 81.25 206 LEU A C 1
ATOM 1605 O O . LEU A 1 206 ? 2.235 3.077 -0.167 1.00 81.25 206 LEU A O 1
ATOM 1609 N N . SER A 1 207 ? 3.562 3.448 1.589 1.00 86.50 207 SER A N 1
ATOM 1610 C CA . SER A 1 207 ? 3.850 2.026 1.778 1.00 86.50 207 SER A CA 1
ATOM 1611 C C . SER A 1 207 ? 2.696 1.340 2.505 1.00 86.50 207 SER A C 1
ATOM 1613 O O . SER A 1 207 ? 1.851 1.987 3.131 1.00 86.50 207 SER A O 1
ATOM 1615 N N . LEU A 1 208 ? 2.678 0.005 2.497 1.00 91.38 208 LEU A N 1
ATOM 1616 C CA . LEU A 1 208 ? 1.685 -0.742 3.270 1.00 91.38 208 LEU A CA 1
ATOM 1617 C C . LEU A 1 208 ? 1.777 -0.437 4.775 1.00 91.38 208 LEU A C 1
ATOM 1619 O O . LEU A 1 208 ? 0.753 -0.299 5.445 1.00 91.38 208 LEU A O 1
ATOM 1623 N N . LEU A 1 209 ? 2.999 -0.277 5.298 1.00 93.06 209 LEU A N 1
ATOM 1624 C CA . LEU A 1 209 ? 3.214 0.097 6.693 1.00 93.06 209 LEU A CA 1
ATOM 1625 C C . LEU A 1 209 ? 2.668 1.492 6.987 1.00 93.06 209 LEU A C 1
ATOM 1627 O O . LEU A 1 209 ? 1.929 1.650 7.954 1.00 93.06 209 LEU A O 1
ATOM 1631 N N . GLU A 1 210 ? 2.995 2.485 6.157 1.00 91.75 210 GLU A N 1
ATOM 1632 C CA . GLU A 1 210 ? 2.474 3.847 6.313 1.00 91.75 210 GLU A CA 1
ATOM 1633 C C . GLU A 1 210 ? 0.945 3.857 6.240 1.00 91.75 210 GLU A C 1
ATOM 1635 O O . GLU A 1 210 ? 0.292 4.503 7.059 1.00 91.75 210 GLU A O 1
ATOM 1640 N N . HIS A 1 211 ? 0.359 3.087 5.319 1.00 94.19 211 HIS A N 1
ATOM 1641 C CA . HIS A 1 211 ? -1.086 2.949 5.204 1.00 94.19 211 HIS A CA 1
ATOM 1642 C C . HIS A 1 211 ? -1.713 2.392 6.490 1.00 94.19 211 HIS A C 1
ATOM 1644 O O . HIS A 1 211 ? -2.686 2.961 6.990 1.00 94.19 211 HIS A O 1
ATOM 1650 N N . TYR A 1 212 ? -1.145 1.342 7.091 1.00 95.62 212 TYR A N 1
ATOM 1651 C CA . TYR A 1 212 ? -1.619 0.835 8.383 1.00 95.62 212 TYR A CA 1
ATOM 1652 C C . TYR A 1 212 ? -1.395 1.837 9.522 1.00 95.62 212 TYR A C 1
ATOM 1654 O O . TYR A 1 212 ? -2.316 2.097 10.298 1.00 95.62 212 TYR A O 1
ATOM 1662 N N . GLN A 1 213 ? -0.208 2.443 9.602 1.00 94.62 213 GLN A N 1
ATOM 1663 C CA . GLN A 1 213 ? 0.161 3.419 10.634 1.00 94.62 213 GLN A CA 1
ATOM 1664 C C . GLN A 1 213 ? -0.671 4.706 10.578 1.00 94.62 213 GLN A C 1
ATOM 1666 O O . GLN A 1 213 ? -0.858 5.358 11.608 1.00 94.62 213 GLN A O 1
ATOM 1671 N N . SER A 1 214 ? -1.182 5.063 9.397 1.00 94.19 214 SER A N 1
ATOM 1672 C CA . SER A 1 214 ? -2.071 6.209 9.205 1.00 94.19 214 SER A CA 1
ATOM 1673 C C . SER A 1 214 ? -3.393 6.056 9.964 1.00 94.19 214 SER A C 1
ATOM 1675 O O . SER A 1 214 ? -4.025 7.054 10.299 1.00 94.19 214 SER A O 1
ATOM 1677 N N . GLY A 1 215 ? -3.808 4.814 10.240 1.00 95.75 215 GLY A N 1
ATOM 1678 C CA . GLY A 1 215 ? -5.099 4.476 10.831 1.00 95.75 215 GLY A CA 1
ATOM 1679 C C . GLY A 1 215 ? -6.285 4.546 9.862 1.00 95.75 215 GLY A C 1
ATOM 1680 O O . GLY A 1 215 ? -7.415 4.319 10.278 1.00 95.75 215 GLY A O 1
ATOM 1681 N N . TRP A 1 216 ? -6.044 4.798 8.570 1.00 96.06 216 TRP A N 1
ATOM 1682 C CA . TRP A 1 216 ? -7.089 4.934 7.544 1.00 96.06 216 TRP A CA 1
ATOM 1683 C C . TRP A 1 216 ? -7.376 3.648 6.748 1.00 96.06 216 TRP A C 1
ATOM 1685 O O . TRP A 1 216 ? -8.164 3.647 5.800 1.00 96.06 216 TRP A O 1
ATOM 1695 N N . CYS A 1 217 ? -6.771 2.524 7.139 1.00 96.62 217 CYS A N 1
ATOM 1696 C CA . CYS A 1 217 ? -7.041 1.221 6.541 1.00 96.62 217 CYS A CA 1
ATOM 1697 C C . CYS A 1 217 ? -8.367 0.636 7.055 1.00 96.62 217 CYS A C 1
ATOM 1699 O O . CYS A 1 217 ? -8.442 0.100 8.164 1.00 96.62 217 CYS A O 1
ATOM 1701 N N . THR A 1 218 ? -9.417 0.675 6.229 1.00 97.00 218 THR A N 1
ATOM 1702 C CA . THR A 1 218 ? -10.747 0.145 6.595 1.00 97.00 218 THR A CA 1
ATOM 1703 C C . THR A 1 218 ? -10.729 -1.359 6.868 1.00 97.00 218 THR A C 1
ATOM 1705 O O . THR A 1 218 ? -11.437 -1.829 7.756 1.00 97.00 218 THR A O 1
ATOM 1708 N N . GLY A 1 219 ? -9.899 -2.113 6.146 1.00 97.19 219 GLY A N 1
ATOM 1709 C CA . GLY A 1 219 ? -9.713 -3.552 6.336 1.00 97.19 219 GLY A CA 1
ATOM 1710 C C . GLY A 1 219 ? -9.108 -3.881 7.699 1.00 97.19 219 GLY A C 1
ATOM 1711 O O . GLY A 1 219 ? -9.648 -4.707 8.431 1.00 97.19 219 GLY A O 1
ATOM 1712 N N . LEU A 1 220 ? -8.052 -3.160 8.093 1.00 97.56 220 LEU A N 1
ATOM 1713 C CA . LEU A 1 220 ? -7.441 -3.316 9.412 1.00 97.56 220 LEU A CA 1
ATOM 1714 C C . LEU A 1 220 ? -8.405 -2.921 10.539 1.00 97.56 220 LEU A C 1
ATOM 1716 O O . LEU A 1 220 ? -8.485 -3.620 11.546 1.00 97.56 220 LEU A O 1
ATOM 1720 N N . ALA A 1 221 ? -9.175 -1.844 10.363 1.00 97.25 221 ALA A N 1
ATOM 1721 C CA . ALA A 1 221 ? -10.181 -1.425 11.337 1.00 97.25 221 ALA A CA 1
ATOM 1722 C C . ALA A 1 221 ? -11.289 -2.480 11.513 1.00 97.25 221 ALA A C 1
ATOM 1724 O O . ALA A 1 221 ? -11.595 -2.871 12.640 1.00 97.25 221 ALA A O 1
ATOM 1725 N N . LYS A 1 222 ? -11.842 -3.007 10.411 1.00 97.12 222 LYS A N 1
ATOM 1726 C CA . LYS A 1 222 ? -12.822 -4.111 10.432 1.00 97.12 222 LYS A CA 1
ATOM 1727 C C . LYS A 1 222 ? -12.268 -5.352 11.121 1.00 97.12 222 LYS A C 1
ATOM 1729 O O . LYS A 1 222 ? -12.959 -5.964 11.938 1.00 97.12 222 LYS A O 1
ATOM 1734 N N . HIS A 1 223 ? -11.026 -5.712 10.802 1.00 97.06 223 HIS A N 1
ATOM 1735 C CA . HIS A 1 223 ? -10.340 -6.841 11.420 1.00 97.06 223 HIS A CA 1
ATOM 1736 C C . HIS A 1 223 ? -10.194 -6.642 12.929 1.00 97.06 223 HIS A C 1
ATOM 1738 O O . HIS A 1 223 ? -10.569 -7.530 13.694 1.00 97.06 223 HIS A O 1
ATOM 1744 N N . ALA A 1 224 ? -9.718 -5.470 13.358 1.00 97.25 224 ALA A N 1
ATOM 1745 C CA . ALA A 1 224 ? -9.534 -5.142 14.768 1.00 97.25 224 ALA A CA 1
ATOM 1746 C C . ALA A 1 224 ? -10.850 -5.253 15.549 1.00 97.25 224 ALA A C 1
ATOM 1748 O O . ALA A 1 224 ? -10.912 -5.958 16.553 1.00 97.25 224 ALA A O 1
ATOM 1749 N N . ILE A 1 225 ? -11.922 -4.657 15.028 1.00 95.31 225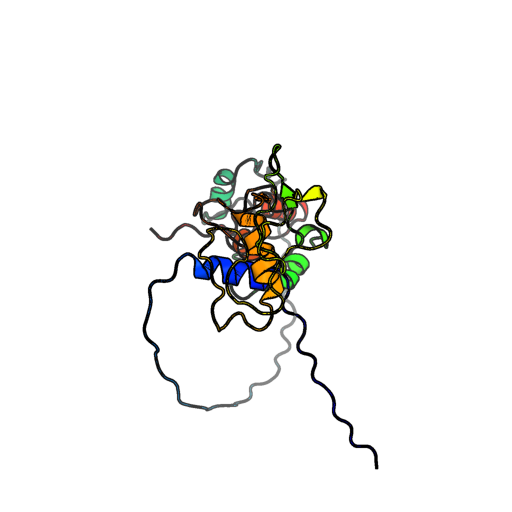 ILE A N 1
ATOM 1750 C CA . ILE A 1 225 ? -13.269 -4.731 15.604 1.00 95.31 225 ILE A CA 1
ATOM 1751 C C . ILE A 1 225 ? -13.740 -6.179 15.749 1.00 95.31 225 ILE A C 1
ATOM 1753 O O . ILE A 1 225 ? -14.177 -6.583 16.825 1.00 95.31 225 ILE A O 1
ATOM 1757 N N . THR A 1 226 ? -13.630 -6.967 14.675 1.00 95.00 226 THR A N 1
ATOM 1758 C CA . THR A 1 226 ? -14.098 -8.363 14.640 1.00 95.00 226 THR A CA 1
ATOM 1759 C C . THR A 1 226 ? -13.396 -9.221 15.694 1.00 95.00 226 THR A C 1
ATOM 1761 O O . THR A 1 226 ? -14.003 -10.120 16.270 1.00 95.00 226 THR A O 1
ATOM 1764 N N . HIS A 1 227 ? -12.132 -8.913 15.992 1.00 95.44 227 HIS A N 1
ATOM 1765 C CA . HIS A 1 227 ? -11.309 -9.655 16.946 1.00 95.44 227 HIS A CA 1
ATOM 1766 C C . HIS A 1 227 ? -11.241 -9.013 18.340 1.00 95.44 227 HIS A C 1
ATOM 1768 O O . HIS A 1 227 ? -10.468 -9.474 19.181 1.00 95.44 227 HIS A O 1
ATOM 1774 N N . GLY A 1 228 ? -12.022 -7.958 18.603 1.00 94.94 228 GLY A N 1
ATOM 1775 C CA . GLY A 1 228 ? -12.005 -7.250 19.886 1.00 94.94 228 GLY A CA 1
ATOM 1776 C C . GLY A 1 228 ? -10.662 -6.581 20.203 1.00 94.94 228 GLY A C 1
ATOM 1777 O O . GLY A 1 228 ? -10.297 -6.449 21.370 1.00 94.94 228 GLY A O 1
ATOM 1778 N N . LEU A 1 229 ? -9.907 -6.198 19.173 1.00 96.44 229 LEU A N 1
ATOM 1779 C CA . LEU A 1 229 ? -8.646 -5.471 19.281 1.00 96.44 229 LEU A CA 1
ATOM 1780 C C . LEU A 1 229 ? -8.896 -3.956 19.182 1.00 96.44 229 LEU A C 1
ATOM 1782 O O . LEU A 1 229 ? -9.870 -3.536 18.552 1.00 96.44 229 LEU A O 1
ATOM 1786 N N . PRO A 1 230 ? -8.014 -3.114 19.750 1.00 97.00 230 PRO A N 1
ATOM 1787 C CA . PRO A 1 230 ? -8.117 -1.671 19.579 1.00 97.00 230 PRO A CA 1
ATOM 1788 C C . PRO A 1 230 ? -8.004 -1.273 18.103 1.00 97.00 230 PRO A C 1
ATOM 1790 O O . PRO A 1 230 ? -7.080 -1.700 17.414 1.00 97.00 230 PRO A O 1
ATOM 1793 N N . VAL A 1 231 ? -8.915 -0.430 17.622 1.00 97.69 231 VAL A N 1
ATOM 1794 C CA . VAL A 1 231 ? -8.890 0.086 16.247 1.00 97.69 231 VAL A CA 1
ATOM 1795 C C . VAL A 1 231 ? -7.729 1.079 16.089 1.00 97.69 231 VAL A C 1
ATOM 1797 O O . VAL A 1 231 ? -7.541 1.928 16.969 1.00 97.69 231 VAL A O 1
ATOM 1800 N N . PRO A 1 232 ? -6.941 1.015 14.998 1.00 97.50 232 PRO A N 1
ATOM 1801 C CA . PRO A 1 232 ? -5.949 2.043 14.698 1.00 97.50 232 PRO A CA 1
ATOM 1802 C C . PRO A 1 232 ? -6.580 3.439 14.707 1.00 97.50 232 PRO A C 1
ATOM 1804 O O . PRO A 1 232 ? -7.518 3.700 13.957 1.00 97.50 232 PRO A O 1
ATOM 1807 N N . LYS A 1 233 ? -6.077 4.340 15.552 1.00 96.81 233 LYS A N 1
ATOM 1808 C CA . LYS A 1 233 ? -6.569 5.718 15.616 1.00 96.81 233 LYS A CA 1
ATOM 1809 C C . LYS A 1 233 ? -6.111 6.480 14.363 1.00 96.81 233 LYS A C 1
ATOM 1811 O O . LYS A 1 233 ? -4.895 6.587 14.174 1.00 96.81 233 LYS A O 1
ATOM 1816 N N . PRO A 1 234 ? -7.026 7.026 13.540 1.00 95.88 234 PRO A N 1
ATOM 1817 C CA . PRO A 1 234 ? -6.642 7.786 12.358 1.00 95.88 234 PRO A CA 1
ATOM 1818 C C . PRO A 1 234 ? -5.822 9.024 12.720 1.00 95.88 234 PRO A C 1
ATOM 1820 O O . PRO A 1 234 ? -6.155 9.761 13.653 1.00 95.88 234 PRO A O 1
ATOM 1823 N N . 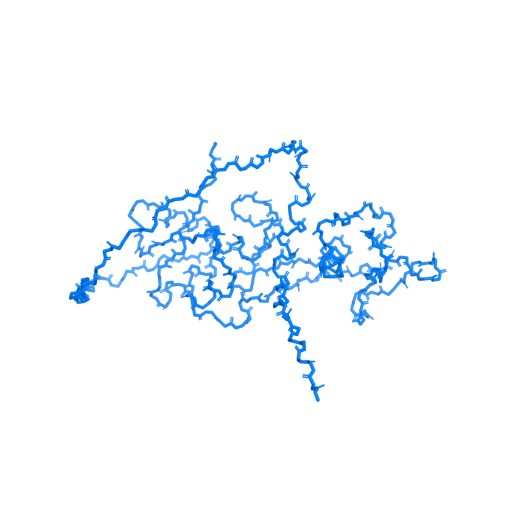ARG A 1 235 ? -4.745 9.261 11.970 1.00 92.56 235 ARG A N 1
ATOM 1824 C CA . ARG A 1 235 ? -3.963 10.497 12.050 1.00 92.56 235 ARG A CA 1
ATOM 1825 C C . ARG A 1 235 ? -4.672 11.554 11.212 1.00 92.56 235 ARG A C 1
ATOM 1827 O O . ARG A 1 235 ? -4.831 11.379 10.004 1.00 92.56 235 ARG A O 1
ATOM 1834 N N . MET A 1 236 ? -5.128 12.621 11.858 1.00 85.12 236 MET A N 1
ATOM 1835 C CA . MET A 1 236 ? -5.726 13.750 11.151 1.00 85.12 236 MET A CA 1
ATOM 1836 C C . MET A 1 236 ? -4.621 14.515 10.411 1.00 85.12 236 MET A C 1
ATOM 1838 O O . MET A 1 236 ? -3.544 14.692 10.993 1.00 85.12 236 MET A O 1
ATOM 1842 N N . PRO A 1 237 ? -4.860 14.968 9.165 1.00 76.19 237 PRO A N 1
ATOM 1843 C CA . PRO A 1 237 ? -3.944 15.874 8.486 1.00 76.19 237 PRO A CA 1
ATOM 1844 C C . PRO A 1 237 ? -3.656 17.073 9.393 1.00 76.19 237 PRO A C 1
ATOM 1846 O O . PRO A 1 237 ? -4.583 17.645 9.971 1.00 76.19 237 PRO A O 1
ATOM 1849 N N . GLN A 1 238 ? -2.382 17.423 9.561 1.00 69.38 238 GLN A N 1
ATOM 1850 C CA . GLN A 1 238 ? -2.031 18.681 10.216 1.00 69.38 238 GLN A CA 1
ATOM 1851 C C . GLN A 1 238 ? -2.505 19.811 9.294 1.00 69.38 238 GLN A C 1
ATOM 1853 O O . GLN A 1 238 ? -2.181 19.794 8.107 1.00 69.38 238 GLN A O 1
ATOM 1858 N N . ALA A 1 239 ? -3.358 20.691 9.824 1.00 55.81 239 ALA A N 1
ATOM 1859 C CA . ALA A 1 239 ? -3.891 21.846 9.104 1.00 55.81 239 ALA A CA 1
ATOM 1860 C C . ALA A 1 239 ? -2.800 22.878 8.797 1.00 55.81 239 ALA A C 1
ATOM 1862 O O . ALA A 1 239 ? -1.849 22.979 9.609 1.00 55.81 239 ALA A O 1
#

Solvent-accessible surface area (backbone atoms only — not comparable to full-atom values): 15293 Å² total; per-residue (Å²): 138,86,82,86,78,82,78,82,76,74,77,79,83,54,77,65,61,49,47,45,52,60,58,49,71,80,72,68,78,94,74,84,92,81,86,81,89,88,88,88,88,82,94,78,90,81,80,91,72,86,73,73,80,76,75,83,77,79,72,74,86,68,63,87,65,79,71,77,83,73,84,48,61,72,59,43,56,55,45,55,45,97,80,34,97,58,63,57,41,74,53,65,92,85,64,52,60,70,59,49,33,59,73,70,68,52,63,76,63,68,76,44,74,40,68,48,71,56,97,70,70,62,57,36,44,33,50,42,96,88,72,45,59,64,59,50,37,65,93,75,49,94,66,76,77,50,53,93,84,60,53,54,49,45,38,71,92,49,84,52,60,62,60,88,86,49,67,91,50,50,57,61,46,41,44,52,48,46,39,48,74,70,59,49,33,45,46,18,39,63,63,56,65,44,47,26,63,53,29,71,90,79,55,40,66,46,35,73,55,53,41,53,46,37,20,49,37,56,26,57,35,54,52,20,56,77,69,75,42,60,24,47,22,37,66,74,81,84,129

pLDDT: mean 75.19, std 21.58, range [26.69, 97.69]

Organism: Schizophyllum commune (strain H4-8 / FGSC 9210) (NCBI:txid578458)

Secondary structure (DSSP, 8-state):
---------PPPPPHHHHHHHHHHHTS-----------------------PPPPP-------S--------SSGGGGGGGSSS-SS-EEPPPTT--HHHHHHHTT--GGGGSPEEEPPSSPPPP-BB-TTSSB----GGG-SS----TT-SB--BTT---B--TT-TTSHHHHHHHHHHHHTS--EEE-TTT--BSSSBTTTTB---HHHHHHTT--HHHHHHHHHTTPPEEPPPPPP-

Mean predicted aligned error: 14.05 Å

Foldseek 3Di:
DDDDDDDPDDPDDDLQVLLVVLQVVVDDDDDDDDDDDDDDDDDDDDDDDPDDDPDPPPPPPPDPQPPQPQDALVSLVLLQDPDRSAFADADDPPDDPVNVCVQLVHDPLQQDWDWDFDPDFFFAQQQDPVRGGPRHGPVPDPDDPQDPDAQAQRHVPGRHGHDPVSPSCSSSNSVVCCCVPPRVTFTARSQQRDGQCQQPDVGHRDGSVRNVNQLSRSRSQVSCVVVVHHRHNHDDPDD